Protein AF-A0A7C4FCI3-F1 (afdb_monomer)

Sequence (209 aa):
MSLNHQFRIDLNKLLKKILPPTTRVLTQKEEFLLAVVLTETLKVKVSACLEGQRLNHQWGTIGLEQYLPRYPGDTVYDREFPRAGITPKPGAWGYFVSSASHLTEDIISKEKYYVAVQTLYLPDWINRARYLKNWYKYRKMIVINPETGRAVVAVVADAGPAKWTGKQFGGSPQVMFDLGFYPKHTKGKVLVLFIDDPDDKIPLGPIQP

Secondary structure (DSSP, 8-state):
----------HHHHHHHHS-SS--PPPHHHHHHHHHHHHHHHSS-EESEETTEE-S-SEEEEEEPPBPPSSTT--STTSS-GGG-B-SS--TT--SSSSGGG--HHHHHHHHTEEEE-GGGSTTHHHHHHHHHHHHTT-EEEEE-TTT--EEEEEEEEE---GGGS-SEEE-HHHHHHTT-TTT-SEEEEEEEEE--TT--SPSEEE--

Nearest PDB structures (foldseek):
  8kea-assembly1_C  TM=4.500E-01  e=5.802E-03  unclassified Caudoviricetes
  1bw4-assembly1_A  TM=5.112E-01  e=5.361E-02  Hordeum vulgare
  7esj-assembly1_B-2  TM=3.981E-01  e=2.169E-01  Acinetobacter baumannii
  3czb-assembly2_A  TM=5.139E-01  e=1.656E+00  Caulobacter vibrioides CB15
  6p3s-assembly8_X  TM=2.242E-01  e=8.235E-01  Influenza A virus (A/chicken/Vietnam/32/2004(H5N1))

Foldseek 3Di:
DDPPCPPFDQQLVVCVVLDDPDFDADDPVSQVSCQVVCCVFQVFRWGQADPNDHAPGQKWKEFEAAQFAQEPPRFLPPPPCSVSGYDPFGAPVGHVDHDPVPDDPVSVLQRLFEKAAALVPDPCCVPQVVVSSVVQFFFWKWKAQSNRRKIWTHGYGHYDDDVVVRGRMYTYQQNCVSNPAPPVHRMGIIGMTTTPDPPPPDGTTITGD

Radius of gyration: 17.05 Å; Cα contacts (8 Å, |Δi|>4): 405; chains: 1; bounding box: 56×36×43 Å

Mean predicted aligned error: 4.07 Å

pLDDT: mean 93.91, std 10.9, range [35.03, 98.88]

Structure (mmCIF, N/CA/C/O backbone):
data_AF-A0A7C4FCI3-F1
#
_entry.id   AF-A0A7C4FCI3-F1
#
loop_
_atom_site.group_PDB
_atom_site.id
_atom_site.type_symbol
_atom_site.label_atom_id
_atom_site.label_alt_id
_atom_site.label_comp_id
_atom_site.label_asym_id
_atom_site.label_entity_id
_atom_site.label_seq_id
_atom_site.pdbx_PDB_ins_code
_atom_site.Cartn_x
_atom_site.Cartn_y
_atom_site.Cartn_z
_atom_site.occupancy
_atom_site.B_iso_or_equiv
_atom_site.auth_seq_id
_atom_site.auth_comp_id
_atom_site.auth_asym_id
_atom_site.auth_atom_id
_atom_site.pdbx_PDB_model_num
ATOM 1 N N . MET A 1 1 ? -38.609 17.302 -8.661 1.00 40.84 1 MET A N 1
ATOM 2 C CA . MET A 1 1 ? -38.161 16.859 -7.324 1.00 40.84 1 MET A CA 1
ATOM 3 C C . MET A 1 1 ? -37.939 15.357 -7.382 1.00 40.84 1 MET A C 1
ATOM 5 O O . MET A 1 1 ? -38.910 14.633 -7.519 1.00 40.84 1 MET A O 1
ATOM 9 N N . SER A 1 2 ? -36.687 14.900 -7.354 1.00 35.03 2 SER A N 1
ATOM 10 C CA . SER A 1 2 ? -36.356 13.477 -7.211 1.00 35.03 2 SER A CA 1
ATOM 11 C C . SER A 1 2 ? -35.397 13.346 -6.034 1.00 35.03 2 SER A C 1
ATOM 13 O O . SER A 1 2 ? -34.211 13.654 -6.142 1.00 35.03 2 SER A O 1
ATOM 15 N N . LEU A 1 3 ? -35.955 12.979 -4.882 1.00 42.47 3 LEU A N 1
ATOM 16 C CA . LEU A 1 3 ? -35.237 12.662 -3.653 1.00 42.47 3 LEU A CA 1
ATOM 17 C C . LEU A 1 3 ? -34.623 11.263 -3.787 1.00 42.47 3 LEU A C 1
ATOM 19 O O . LEU A 1 3 ? -35.171 10.296 -3.281 1.00 42.47 3 LEU A O 1
ATOM 23 N N . ASN A 1 4 ? -33.465 11.165 -4.439 1.00 37.97 4 ASN A N 1
ATOM 24 C CA . ASN A 1 4 ? -32.544 10.046 -4.228 1.00 37.97 4 ASN A CA 1
ATOM 25 C C . ASN A 1 4 ? -31.396 10.531 -3.340 1.00 37.97 4 ASN A C 1
ATOM 27 O O . ASN A 1 4 ? -30.260 10.696 -3.776 1.00 37.97 4 ASN A O 1
ATOM 31 N N . HIS A 1 5 ? -31.707 10.808 -2.073 1.00 39.41 5 HIS A N 1
ATOM 32 C CA . HIS A 1 5 ? -30.688 10.868 -1.027 1.00 39.41 5 HIS A CA 1
ATOM 33 C C . HIS A 1 5 ? -30.369 9.428 -0.614 1.00 39.41 5 HIS A C 1
ATOM 35 O O . HIS A 1 5 ? -30.816 8.937 0.419 1.00 39.41 5 HIS A O 1
ATOM 41 N N . GLN A 1 6 ? -29.593 8.732 -1.448 1.00 44.84 6 GLN A N 1
ATOM 42 C CA . GLN A 1 6 ? -28.809 7.608 -0.954 1.00 44.84 6 GLN A CA 1
ATOM 43 C C . GLN A 1 6 ? -27.925 8.203 0.150 1.00 44.84 6 GLN A C 1
ATOM 45 O O . GLN A 1 6 ? -27.115 9.088 -0.132 1.00 44.84 6 GLN A O 1
ATOM 50 N N . PHE A 1 7 ? -28.131 7.815 1.409 1.00 47.44 7 PHE A N 1
ATOM 51 C CA . PHE A 1 7 ? -27.270 8.254 2.504 1.00 47.44 7 PHE A CA 1
ATOM 52 C C . PHE A 1 7 ? -25.837 7.823 2.176 1.00 47.44 7 PHE A C 1
ATOM 54 O O . PHE A 1 7 ? -25.476 6.662 2.353 1.00 47.44 7 PHE A O 1
ATOM 61 N N . ARG A 1 8 ? -25.024 8.745 1.651 1.00 54.78 8 ARG A N 1
ATOM 62 C CA . ARG A 1 8 ? -23.594 8.518 1.453 1.00 54.78 8 ARG A CA 1
ATOM 63 C C . ARG A 1 8 ? -22.988 8.328 2.835 1.00 54.78 8 ARG A C 1
ATOM 65 O O . ARG A 1 8 ? -22.922 9.273 3.623 1.00 54.78 8 ARG A O 1
ATOM 72 N N . ILE A 1 9 ? -22.593 7.096 3.136 1.00 68.06 9 ILE A N 1
ATOM 73 C CA . ILE A 1 9 ? -21.824 6.797 4.334 1.00 68.06 9 ILE A CA 1
ATOM 74 C C . ILE A 1 9 ? -20.500 7.543 4.208 1.00 68.06 9 ILE A C 1
ATOM 76 O O . ILE A 1 9 ? -19.698 7.286 3.311 1.00 68.06 9 ILE A O 1
ATOM 80 N N . ASP A 1 10 ? -20.290 8.498 5.105 1.00 86.19 10 ASP A N 1
ATOM 81 C CA . ASP A 1 10 ? -19.065 9.279 5.132 1.00 86.19 10 ASP A CA 1
ATOM 82 C C . ASP A 1 10 ? -17.985 8.471 5.855 1.00 86.19 10 ASP A C 1
ATOM 84 O O . ASP A 1 10 ? -17.889 8.478 7.089 1.00 86.19 10 ASP A O 1
ATOM 88 N N . LEU A 1 11 ? -17.221 7.694 5.081 1.00 91.00 11 LEU A N 1
ATOM 89 C CA . LEU A 1 11 ? -16.245 6.738 5.603 1.00 91.00 11 LEU A CA 1
ATOM 90 C C . LEU A 1 11 ? -15.256 7.404 6.575 1.00 91.00 11 LEU A C 1
ATOM 92 O O . LEU A 1 11 ? -14.934 6.831 7.613 1.00 91.00 11 LEU A O 1
ATOM 96 N N . ASN A 1 12 ? -14.834 8.646 6.318 1.00 92.94 12 ASN A N 1
ATOM 97 C CA . ASN A 1 12 ? -13.932 9.363 7.223 1.00 92.94 12 ASN A CA 1
ATOM 98 C C . ASN A 1 12 ? -14.557 9.608 8.616 1.00 92.94 12 ASN A C 1
ATOM 100 O O . ASN A 1 12 ? -13.870 9.488 9.630 1.00 92.94 12 ASN A O 1
ATOM 104 N N . LYS A 1 13 ? -15.861 9.905 8.700 1.00 92.75 13 LYS A N 1
ATOM 105 C CA . LYS A 1 13 ? -16.577 10.137 9.960 1.00 92.75 13 LYS A CA 1
ATOM 106 C C . LYS A 1 13 ? -16.710 8.844 10.748 1.00 92.75 13 LYS A C 1
ATOM 108 O O . LYS A 1 13 ? -16.589 8.881 11.969 1.00 92.75 13 LYS A O 1
ATOM 113 N N . LEU A 1 14 ? -16.940 7.717 10.071 1.00 92.69 14 LEU A N 1
ATOM 114 C CA . LEU A 1 14 ? -16.948 6.404 10.719 1.00 92.69 14 LEU A CA 1
ATOM 115 C C . LEU A 1 14 ? -15.564 6.054 11.265 1.00 92.69 14 LEU A C 1
ATOM 117 O O . LEU A 1 14 ? -15.437 5.729 12.444 1.00 92.69 14 LEU A O 1
ATOM 121 N N . LEU A 1 15 ? -14.521 6.207 10.448 1.00 95.00 15 LEU A N 1
ATOM 122 C CA . LEU A 1 15 ? -13.150 5.908 10.855 1.00 95.00 15 LEU A CA 1
ATOM 123 C C . LEU A 1 15 ? -12.704 6.764 12.043 1.00 95.00 15 LEU A C 1
ATOM 125 O O . LEU A 1 15 ? -12.128 6.226 12.981 1.00 95.00 15 LEU A O 1
ATOM 129 N N . LYS A 1 16 ? -13.038 8.060 12.074 1.00 93.31 16 LYS A N 1
ATOM 130 C CA . LYS A 1 16 ? -12.722 8.956 13.204 1.00 93.31 16 LYS A CA 1
ATOM 131 C C . LYS A 1 16 ? -13.366 8.547 14.532 1.00 93.31 16 LYS A C 1
ATOM 133 O O . LYS A 1 16 ? -12.850 8.921 15.578 1.00 93.31 16 LYS A O 1
ATOM 138 N N . LYS A 1 17 ? -14.482 7.811 14.510 1.00 94.38 17 LYS A N 1
ATOM 139 C CA . LYS A 1 17 ? -15.131 7.300 15.731 1.00 94.38 17 LYS A CA 1
ATOM 140 C C . LYS A 1 17 ? -14.463 6.037 16.272 1.00 94.38 17 LYS A C 1
ATOM 142 O O . LYS A 1 17 ? -14.596 5.756 17.457 1.00 94.38 17 LYS A O 1
ATOM 147 N N . ILE A 1 18 ? -13.807 5.264 15.405 1.00 95.50 18 ILE A N 1
ATOM 148 C CA . ILE A 1 18 ? -13.227 3.959 15.750 1.00 95.50 18 ILE A CA 1
ATOM 149 C C . ILE A 1 18 ? -11.723 4.078 16.004 1.00 95.50 18 ILE A C 1
ATOM 151 O O . ILE A 1 18 ? -11.197 3.437 16.910 1.00 95.50 18 ILE A O 1
ATOM 155 N N . LEU A 1 19 ? -11.020 4.879 15.199 1.00 96.69 19 LEU A N 1
ATOM 156 C CA . LEU A 1 19 ? -9.575 5.027 15.294 1.00 96.69 19 LEU A CA 1
ATOM 157 C C . LEU A 1 19 ? -9.179 5.828 16.541 1.00 96.69 19 LEU A C 1
ATOM 159 O O . LEU A 1 19 ? -9.799 6.851 16.844 1.00 96.69 19 LEU A O 1
ATOM 163 N N . PRO A 1 20 ? -8.098 5.426 17.231 1.00 95.06 20 PRO A N 1
ATOM 164 C CA . PRO A 1 20 ? -7.539 6.230 18.304 1.00 95.06 20 PRO A CA 1
ATOM 165 C C . PRO A 1 20 ? -6.994 7.565 17.765 1.00 95.06 20 PRO A C 1
ATOM 167 O O . PRO A 1 20 ? -6.528 7.629 16.621 1.00 95.06 20 PRO A O 1
ATOM 170 N N . PRO A 1 21 ? -6.968 8.622 18.600 1.00 89.00 21 PRO A N 1
ATOM 171 C CA . PRO A 1 21 ? -6.534 9.958 18.185 1.00 89.00 21 PRO A CA 1
ATOM 172 C C . PRO A 1 21 ? -5.059 10.011 17.760 1.00 89.00 21 PRO A C 1
ATOM 174 O O . PRO A 1 21 ? -4.660 10.890 17.001 1.00 89.00 21 PRO A O 1
ATOM 177 N N . THR A 1 22 ? -4.240 9.069 18.231 1.00 89.75 22 THR A N 1
ATOM 178 C CA . THR A 1 22 ? -2.825 8.941 17.874 1.00 89.75 22 THR A CA 1
ATOM 179 C C . THR A 1 22 ? -2.542 7.572 17.265 1.00 89.75 22 THR A C 1
ATOM 181 O O . THR A 1 22 ? -3.197 6.575 17.575 1.00 89.75 22 THR A O 1
ATOM 184 N N . THR A 1 23 ? -1.553 7.506 16.368 1.00 90.94 23 THR A N 1
ATOM 185 C CA . THR A 1 23 ? -1.156 6.238 15.745 1.00 90.94 23 THR A CA 1
ATOM 186 C C . THR A 1 23 ? -0.533 5.294 16.762 1.00 90.94 23 THR A C 1
ATOM 188 O O . THR A 1 23 ? 0.507 5.609 17.340 1.00 90.94 23 THR A O 1
ATOM 191 N N . ARG A 1 24 ? -1.144 4.118 16.915 1.00 94.00 24 ARG A N 1
ATOM 192 C CA . ARG A 1 24 ? -0.648 2.973 17.682 1.00 94.00 24 ARG A CA 1
ATOM 193 C C . ARG A 1 24 ? -1.130 1.676 17.038 1.00 94.00 24 ARG A C 1
ATOM 195 O O . ARG A 1 24 ? -2.001 1.694 16.171 1.00 94.00 24 ARG A O 1
ATOM 202 N N . VAL A 1 25 ? -0.586 0.549 17.494 1.00 94.69 25 VAL A N 1
ATOM 203 C CA . VAL A 1 25 ? -1.151 -0.768 17.174 1.00 94.69 25 VAL A CA 1
ATOM 204 C C . VAL A 1 25 ? -2.609 -0.797 17.639 1.00 94.69 25 VAL A C 1
ATOM 206 O O . VAL A 1 25 ? -2.924 -0.354 18.752 1.00 94.69 25 VAL A O 1
ATOM 209 N N . LEU A 1 26 ? -3.499 -1.260 16.765 1.00 96.94 26 LEU A N 1
ATOM 210 C CA . LEU A 1 26 ? -4.916 -1.358 17.083 1.00 96.94 26 LEU A CA 1
ATOM 211 C C . LEU A 1 26 ? -5.170 -2.560 17.992 1.00 96.94 26 LEU A C 1
ATOM 213 O O . LEU A 1 26 ? -4.473 -3.573 17.925 1.00 96.94 26 LEU A O 1
ATOM 217 N N . THR A 1 27 ? -6.162 -2.427 18.864 1.00 96.56 27 THR A N 1
ATOM 218 C CA . THR A 1 27 ? -6.676 -3.540 19.665 1.00 96.56 27 THR A CA 1
ATOM 219 C C . THR A 1 27 ? -7.503 -4.472 18.784 1.00 96.56 27 THR A C 1
ATOM 221 O O . THR A 1 27 ? -8.094 -4.030 17.802 1.00 96.56 27 THR A O 1
ATOM 224 N N . GLN A 1 28 ? -7.637 -5.742 19.171 1.00 95.19 28 GLN A N 1
ATOM 225 C CA . GLN A 1 28 ? -8.462 -6.702 18.422 1.00 95.19 28 GLN A CA 1
ATOM 226 C C . GLN A 1 28 ? -9.918 -6.230 18.261 1.00 95.19 28 GLN A C 1
ATOM 228 O O . GLN A 1 28 ? -10.537 -6.471 17.230 1.00 95.19 28 GLN A O 1
ATOM 233 N N . LYS A 1 29 ? -10.462 -5.509 19.254 1.00 96.44 29 LYS A N 1
ATOM 234 C CA . LYS A 1 29 ? -11.807 -4.923 19.174 1.00 96.44 29 LYS A CA 1
ATOM 235 C C . LYS A 1 29 ? -11.896 -3.841 18.095 1.00 96.44 29 LYS A C 1
ATOM 237 O O . LYS A 1 29 ? -12.844 -3.843 17.320 1.00 96.44 29 LYS A O 1
ATOM 242 N N . GLU A 1 30 ? -10.929 -2.924 18.041 1.00 97.38 30 GLU A N 1
ATOM 243 C CA . GLU A 1 30 ? -10.875 -1.887 16.998 1.00 97.38 30 GLU A CA 1
ATOM 244 C C . GLU A 1 30 ? -10.697 -2.510 15.613 1.00 97.38 30 GLU A C 1
ATOM 246 O O . GLU A 1 30 ? -11.376 -2.117 14.672 1.00 97.38 30 GLU A O 1
ATOM 251 N N . GLU A 1 31 ? -9.831 -3.515 15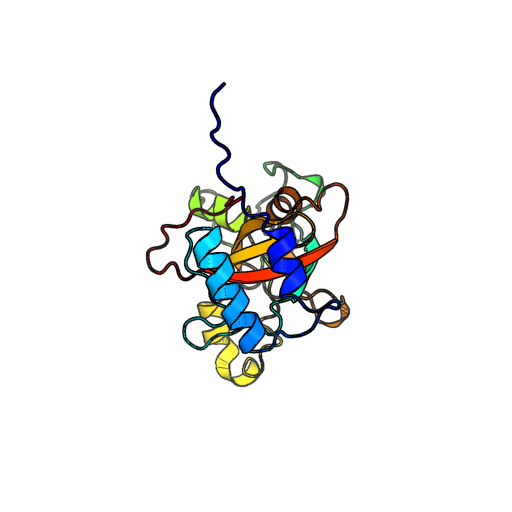.498 1.00 97.38 31 GLU A N 1
ATOM 252 C CA . GLU A 1 31 ? -9.612 -4.258 14.257 1.00 97.38 31 GLU A CA 1
ATOM 253 C C . GLU A 1 31 ? -10.871 -4.952 13.757 1.00 97.38 31 GLU A C 1
ATOM 255 O O . GLU A 1 31 ? -11.207 -4.831 12.581 1.00 97.38 31 GLU A O 1
ATOM 260 N N . PHE A 1 32 ? -11.578 -5.644 14.649 1.00 96.81 32 PHE A N 1
ATOM 261 C CA . PHE A 1 32 ? -12.833 -6.308 14.325 1.00 96.81 32 PHE A CA 1
ATOM 262 C C . PHE A 1 32 ? -13.886 -5.303 13.847 1.00 96.81 32 PHE A C 1
ATOM 264 O O . PHE A 1 32 ? -14.490 -5.496 12.794 1.00 96.81 32 PHE A O 1
ATOM 271 N N . LEU A 1 33 ? -14.064 -4.196 14.575 1.00 97.12 33 LEU A N 1
ATOM 272 C CA . LEU A 1 33 ? -15.016 -3.150 14.197 1.00 97.12 33 LEU A CA 1
ATOM 273 C C . LEU A 1 33 ? -14.671 -2.523 12.841 1.00 97.12 33 LEU A C 1
ATOM 275 O O . LEU A 1 33 ? -15.562 -2.328 12.017 1.00 97.12 33 LEU A O 1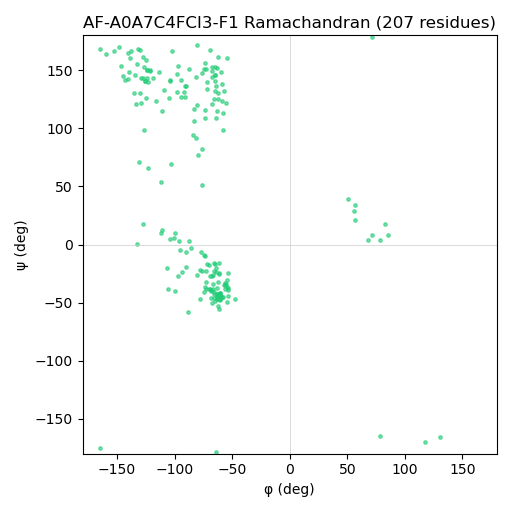
ATOM 279 N N . LEU A 1 34 ? -13.391 -2.239 12.584 1.00 97.62 34 LEU A N 1
ATOM 280 C CA . LEU A 1 34 ? -12.942 -1.719 11.292 1.00 97.62 34 LEU A CA 1
ATOM 281 C C . LEU A 1 34 ? -13.183 -2.723 10.166 1.00 97.62 34 LEU A C 1
ATOM 283 O O . LEU A 1 34 ? -13.684 -2.330 9.120 1.00 97.62 34 LEU A O 1
ATOM 287 N N . ALA A 1 35 ? -12.866 -4.001 10.371 1.00 97.69 35 ALA A N 1
ATOM 288 C CA . ALA A 1 35 ? -13.078 -5.042 9.370 1.00 97.69 35 ALA A CA 1
ATOM 289 C C . ALA A 1 35 ? -14.559 -5.157 8.971 1.00 97.69 35 ALA A C 1
ATOM 291 O O . ALA A 1 35 ? -14.865 -5.172 7.778 1.00 97.69 35 ALA A O 1
ATOM 292 N N . VAL A 1 36 ? -15.474 -5.157 9.949 1.00 96.88 36 VAL A N 1
ATOM 293 C CA . VAL A 1 36 ? -16.927 -5.181 9.705 1.00 96.88 36 VAL A CA 1
ATOM 294 C C . VAL A 1 36 ? -17.365 -3.942 8.927 1.00 96.88 36 VAL A C 1
ATOM 296 O O . VAL A 1 36 ? -17.902 -4.063 7.827 1.00 96.88 36 VAL A O 1
ATOM 299 N N . VAL A 1 37 ? -17.063 -2.747 9.446 1.00 95.81 37 VAL A N 1
ATOM 300 C CA . VAL A 1 37 ? -17.500 -1.479 8.842 1.00 95.81 37 VAL A CA 1
ATOM 301 C C . VAL A 1 37 ? -16.963 -1.314 7.423 1.00 95.81 37 VAL A C 1
ATOM 303 O O . VAL A 1 37 ? -17.697 -0.901 6.526 1.00 95.81 37 VAL A O 1
ATOM 306 N N . LEU A 1 38 ? -15.691 -1.640 7.193 1.00 96.81 38 LEU A N 1
ATOM 307 C CA . LEU A 1 38 ? -15.076 -1.522 5.875 1.00 96.81 38 LEU A CA 1
ATOM 308 C C . LEU A 1 38 ? -15.625 -2.548 4.894 1.00 96.81 38 LEU A C 1
ATOM 310 O O . LEU A 1 38 ? -15.851 -2.196 3.740 1.00 96.81 38 LEU A O 1
ATOM 314 N N . THR A 1 39 ? -15.894 -3.772 5.349 1.00 97.25 39 THR A N 1
ATOM 315 C CA . THR A 1 39 ? -16.506 -4.798 4.499 1.00 97.25 39 THR A CA 1
ATOM 316 C C . THR A 1 39 ? -17.899 -4.381 4.045 1.00 97.25 39 THR A C 1
ATOM 318 O O . THR A 1 39 ? -18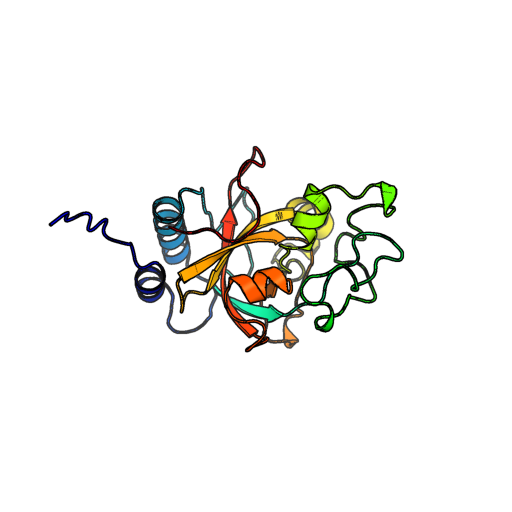.227 -4.458 2.861 1.00 97.25 39 THR A O 1
ATOM 321 N N . GLU A 1 40 ? -18.708 -3.865 4.968 1.00 94.56 40 GLU A N 1
ATOM 322 C CA . GLU A 1 40 ? -20.054 -3.386 4.660 1.00 94.56 40 GLU A CA 1
ATOM 323 C C . GLU A 1 40 ? -20.045 -2.155 3.753 1.00 94.56 40 GLU A C 1
ATOM 325 O O . GLU A 1 40 ? -20.893 -2.049 2.863 1.00 94.56 40 GLU A O 1
ATOM 330 N N . THR A 1 41 ? -19.093 -1.243 3.966 1.00 93.88 41 THR A N 1
ATOM 331 C CA . THR A 1 41 ? -19.012 0.031 3.242 1.00 93.88 41 THR A CA 1
ATOM 332 C C . THR A 1 41 ? -18.432 -0.145 1.842 1.00 93.88 41 THR A C 1
ATOM 334 O O . THR A 1 41 ? -18.995 0.375 0.893 1.00 93.88 41 THR A O 1
ATOM 337 N N . LEU A 1 42 ? -17.329 -0.884 1.696 1.00 94.62 42 LEU A N 1
ATOM 338 C CA . LEU A 1 42 ? -16.584 -0.999 0.434 1.00 94.62 42 LEU A CA 1
ATOM 339 C C . LEU A 1 42 ? -16.966 -2.233 -0.394 1.00 94.62 42 LEU A C 1
ATOM 341 O O . LEU A 1 42 ? -16.445 -2.415 -1.489 1.00 94.62 42 LEU A O 1
ATOM 345 N N . LYS A 1 43 ? -17.837 -3.104 0.135 1.00 95.25 43 LYS A N 1
ATOM 346 C CA . LYS A 1 43 ? -18.273 -4.357 -0.511 1.00 95.25 43 LYS A CA 1
ATOM 347 C C . LYS A 1 43 ? -17.118 -5.298 -0.886 1.00 95.25 43 LYS A C 1
ATOM 349 O O . LYS A 1 43 ? -17.242 -6.104 -1.802 1.00 95.25 43 LYS A O 1
ATOM 354 N N . VAL A 1 44 ? -16.018 -5.231 -0.137 1.00 96.12 44 VAL A N 1
ATOM 355 C CA . VAL A 1 44 ? -14.855 -6.126 -0.242 1.00 96.12 44 VAL A CA 1
ATOM 356 C C . VAL A 1 44 ? -14.569 -6.738 1.119 1.00 96.12 44 VAL A C 1
ATOM 358 O O . VAL A 1 44 ? -14.688 -6.056 2.130 1.00 96.12 44 VAL A O 1
ATOM 361 N N . LYS A 1 45 ? -14.197 -8.016 1.186 1.00 98.00 45 LYS A N 1
ATOM 362 C CA . LYS A 1 45 ? -13.945 -8.682 2.470 1.00 98.00 45 LYS A CA 1
ATOM 363 C C . LYS A 1 45 ? -12.624 -8.187 3.063 1.00 98.00 45 LYS A C 1
ATOM 365 O O . LYS A 1 45 ? -11.557 -8.509 2.550 1.00 98.00 45 LYS A O 1
ATOM 370 N N . VAL A 1 46 ? -12.690 -7.395 4.132 1.00 98.06 46 VAL A N 1
ATOM 371 C CA . VAL A 1 46 ? -11.519 -6.800 4.798 1.00 98.06 46 VAL A CA 1
ATOM 372 C C . VAL A 1 46 ? -11.205 -7.545 6.091 1.00 98.06 46 VAL A C 1
ATOM 374 O O . VAL A 1 46 ? -12.111 -7.891 6.846 1.00 98.06 46 VAL A O 1
ATOM 377 N N . SER A 1 47 ? -9.919 -7.751 6.390 1.00 98.00 47 SER A N 1
ATOM 378 C CA . SER A 1 47 ? -9.482 -8.326 7.666 1.00 98.00 47 SER A CA 1
ATOM 379 C C . SER A 1 47 ? -8.165 -7.736 8.174 1.00 98.00 47 SER A C 1
ATOM 381 O O . SER A 1 47 ? -7.243 -7.461 7.411 1.00 98.00 47 SER A O 1
ATOM 383 N N . ALA A 1 48 ? -8.034 -7.592 9.495 1.00 97.44 48 ALA A N 1
ATOM 384 C CA . ALA A 1 48 ? -6.752 -7.279 10.134 1.00 97.44 48 ALA A CA 1
ATOM 385 C C . ALA A 1 48 ? -5.824 -8.501 10.254 1.00 97.44 48 ALA A C 1
ATOM 387 O O . ALA A 1 48 ? -4.609 -8.340 10.378 1.00 97.44 48 ALA A O 1
ATOM 388 N N . CYS A 1 49 ? -6.394 -9.709 10.214 1.00 97.25 49 CYS A N 1
ATOM 389 C CA . CYS A 1 49 ? -5.679 -10.977 10.296 1.00 97.25 49 CYS A CA 1
ATOM 390 C C . CYS A 1 49 ? -6.183 -11.927 9.206 1.00 97.25 49 CYS A C 1
ATOM 392 O O . CYS A 1 49 ? -7.369 -12.257 9.167 1.00 97.25 49 CYS A O 1
ATOM 394 N N . LEU A 1 50 ? -5.296 -12.369 8.323 1.00 97.81 50 LEU A N 1
ATOM 395 C CA . LEU A 1 50 ? -5.623 -13.271 7.221 1.00 97.81 50 LEU A CA 1
ATOM 396 C C . LEU A 1 50 ? -4.708 -14.491 7.308 1.00 97.81 50 LEU A C 1
ATOM 398 O O . LEU A 1 50 ? -3.496 -14.334 7.414 1.00 97.81 50 LEU A O 1
ATOM 402 N N . GLU A 1 51 ? -5.281 -15.699 7.325 1.00 96.25 51 GLU A N 1
ATOM 403 C CA . GLU A 1 51 ? -4.523 -16.966 7.399 1.00 96.25 51 GLU A CA 1
ATOM 404 C C . GLU A 1 51 ? -3.488 -16.988 8.549 1.00 96.25 51 GLU A C 1
ATOM 406 O O . GLU A 1 51 ? -2.341 -17.430 8.416 1.00 96.25 51 GLU A O 1
ATOM 411 N N . GLY A 1 52 ? -3.879 -16.428 9.698 1.00 94.94 52 GLY A N 1
ATOM 412 C CA . GLY A 1 52 ? -3.030 -16.323 10.885 1.00 94.94 52 GLY A CA 1
ATOM 413 C C . GLY A 1 52 ? -1.885 -15.310 10.776 1.00 94.94 52 GLY A C 1
ATOM 414 O O . GLY A 1 52 ? -1.031 -15.287 11.660 1.00 94.94 52 GLY A O 1
ATOM 415 N N . GLN A 1 53 ? -1.828 -14.492 9.719 1.00 96.44 53 GLN A N 1
ATOM 416 C CA . GLN A 1 53 ? -0.852 -13.411 9.576 1.00 96.44 53 GLN A CA 1
ATOM 417 C C . GLN A 1 53 ? -1.492 -12.051 9.844 1.00 96.44 53 GLN A C 1
ATOM 419 O O . GLN A 1 53 ? -2.625 -11.778 9.451 1.00 96.44 53 GLN A O 1
ATOM 424 N N . ARG A 1 54 ? -0.731 -11.177 10.503 1.00 95.69 54 ARG A N 1
ATOM 425 C CA . ARG A 1 54 ? -1.150 -9.835 10.912 1.00 95.69 54 ARG A CA 1
ATOM 426 C C . ARG A 1 54 ? 0.020 -8.865 10.768 1.00 95.69 54 ARG A C 1
ATOM 428 O O . ARG A 1 54 ? 1.152 -9.221 11.091 1.00 95.69 54 ARG A O 1
ATOM 435 N N . LEU A 1 55 ? -0.253 -7.636 10.331 1.00 95.88 55 LEU A N 1
ATOM 436 C CA . LEU A 1 55 ? 0.754 -6.572 10.299 1.00 95.88 55 LEU A CA 1
ATOM 437 C C . LEU A 1 55 ? 1.171 -6.139 11.715 1.00 95.88 55 LEU A C 1
ATOM 439 O O . LEU A 1 55 ? 0.387 -6.187 12.666 1.00 95.88 55 LEU A O 1
ATOM 443 N N . ASN A 1 56 ? 2.397 -5.634 11.848 1.00 94.44 56 ASN A N 1
ATOM 444 C CA . ASN A 1 56 ? 2.881 -5.011 13.082 1.00 94.44 56 ASN A CA 1
ATOM 445 C C . ASN A 1 56 ? 2.144 -3.694 13.403 1.00 94.44 56 ASN A C 1
ATOM 447 O O . ASN A 1 56 ? 2.016 -3.343 14.573 1.00 94.44 56 ASN A O 1
ATOM 451 N N . HIS A 1 57 ? 1.620 -3.004 12.384 1.00 95.56 57 HIS A N 1
ATOM 452 C CA . HIS A 1 57 ? 0.734 -1.846 12.514 1.00 95.56 57 HIS A CA 1
ATOM 453 C C . HIS A 1 57 ? -0.378 -1.898 11.461 1.00 95.56 57 HIS A C 1
ATOM 455 O O . HIS A 1 57 ? -0.128 -2.264 10.319 1.00 95.56 57 HIS A O 1
ATOM 461 N N . GLN A 1 58 ? -1.583 -1.480 11.841 1.00 97.44 58 GLN A N 1
ATOM 462 C CA . GLN A 1 58 ? -2.735 -1.280 10.954 1.00 97.44 58 GLN A CA 1
ATOM 463 C C . GLN A 1 58 ? -2.961 0.218 10.737 1.00 97.44 58 GLN A C 1
ATOM 465 O O . GLN A 1 58 ? -3.261 0.658 9.638 1.00 97.44 58 GLN A O 1
ATOM 470 N N . TRP A 1 59 ? -2.767 1.018 11.789 1.00 97.44 59 TRP A N 1
ATOM 471 C CA . TRP A 1 59 ? -2.917 2.470 11.791 1.00 97.44 59 TRP A CA 1
ATOM 472 C C . TRP A 1 59 ? -1.546 3.135 11.947 1.00 97.44 59 TRP A C 1
ATOM 474 O O . TRP A 1 59 ? -0.880 2.966 12.973 1.00 97.44 59 TRP A O 1
ATOM 484 N N . GLY A 1 60 ? -1.093 3.868 10.928 1.00 97.19 60 GLY A N 1
ATOM 485 C CA . GLY A 1 60 ? 0.291 4.344 10.879 1.00 97.19 60 GLY A CA 1
ATOM 486 C C . GLY A 1 60 ? 0.557 5.443 9.858 1.00 97.19 60 GLY A C 1
ATOM 487 O O . GLY A 1 60 ? -0.350 5.980 9.228 1.00 97.19 60 GLY A O 1
ATOM 488 N N . THR A 1 61 ? 1.830 5.809 9.727 1.00 98.12 61 THR A N 1
ATOM 489 C CA . THR A 1 61 ? 2.291 6.797 8.745 1.00 98.12 61 THR A CA 1
ATOM 490 C C . THR A 1 61 ? 2.752 6.090 7.474 1.00 98.12 61 THR A C 1
ATOM 492 O O . THR A 1 61 ? 3.632 5.226 7.544 1.00 98.12 61 THR A O 1
ATOM 495 N N . ILE A 1 62 ? 2.210 6.498 6.327 1.00 98.69 62 ILE A N 1
ATOM 496 C CA . ILE A 1 62 ? 2.713 6.146 4.997 1.00 98.69 62 ILE A CA 1
ATOM 497 C C . ILE A 1 62 ? 3.592 7.269 4.455 1.00 98.69 62 ILE A C 1
ATOM 499 O O . ILE A 1 62 ? 3.352 8.447 4.736 1.00 98.69 62 ILE A O 1
ATOM 503 N N . GLY A 1 63 ? 4.618 6.916 3.689 1.00 98.56 63 GLY A N 1
ATOM 504 C CA . GLY A 1 63 ? 5.388 7.871 2.899 1.00 98.56 63 GLY A CA 1
ATOM 505 C C . GLY A 1 63 ? 5.429 7.496 1.427 1.00 98.56 63 GLY A C 1
ATOM 506 O O . GLY A 1 63 ? 5.246 6.334 1.080 1.00 98.56 63 GLY A O 1
ATOM 507 N N . LEU A 1 64 ? 5.702 8.494 0.592 1.00 98.44 64 LEU A N 1
ATOM 508 C CA . LEU A 1 64 ? 5.982 8.317 -0.823 1.00 98.44 64 LEU A CA 1
ATOM 509 C C . LEU A 1 64 ? 7.239 7.470 -0.993 1.00 98.44 64 LEU A C 1
ATOM 511 O O . LEU A 1 64 ? 8.295 7.808 -0.452 1.00 98.44 64 LEU A O 1
ATOM 515 N N . GLU A 1 65 ? 7.092 6.393 -1.749 1.00 98.06 65 GLU A N 1
ATOM 516 C CA . GLU A 1 65 ? 8.188 5.594 -2.273 1.00 98.06 65 GLU A CA 1
ATOM 517 C C . GLU A 1 65 ? 8.412 5.927 -3.757 1.00 98.06 65 GLU A C 1
ATOM 519 O O . GLU A 1 65 ? 7.594 6.586 -4.407 1.00 98.06 65 GLU A O 1
ATOM 524 N N . GLN A 1 66 ? 9.548 5.489 -4.290 1.00 98.12 66 GLN A N 1
ATOM 525 C CA . GLN A 1 66 ? 9.853 5.583 -5.720 1.00 98.12 66 GLN A CA 1
ATOM 526 C C . GLN A 1 66 ? 9.159 4.443 -6.485 1.00 98.12 66 GLN A C 1
ATOM 528 O O . GLN A 1 66 ? 8.621 3.523 -5.872 1.00 98.12 66 GLN A O 1
ATOM 533 N N . TYR A 1 67 ? 9.179 4.453 -7.816 1.00 98.50 67 TYR A N 1
ATOM 534 C CA . TYR A 1 67 ? 8.779 3.263 -8.576 1.00 98.50 67 TYR A CA 1
ATOM 535 C C . TYR A 1 67 ? 9.758 2.113 -8.327 1.00 98.50 67 TYR A C 1
ATOM 537 O O . TYR A 1 67 ? 10.963 2.338 -8.172 1.00 98.50 67 TYR A O 1
ATOM 545 N N . LEU A 1 68 ? 9.246 0.885 -8.317 1.00 98.31 68 LEU A N 1
ATOM 546 C CA . LEU A 1 68 ? 10.082 -0.310 -8.285 1.00 98.31 68 LEU A CA 1
ATOM 547 C C . LEU A 1 68 ? 10.391 -0.729 -9.726 1.00 98.31 68 LEU A C 1
ATOM 549 O O . LEU A 1 68 ? 9.486 -0.753 -10.563 1.00 98.31 68 LEU A O 1
ATOM 553 N N . PRO A 1 69 ? 11.637 -1.107 -10.051 1.00 98.12 69 PRO A N 1
ATOM 554 C CA . PRO A 1 69 ? 11.937 -1.598 -11.382 1.00 98.12 69 PRO A CA 1
ATOM 555 C C . PRO A 1 69 ? 11.218 -2.927 -11.622 1.00 98.12 69 PRO A C 1
ATOM 557 O O . PRO A 1 69 ? 11.374 -3.892 -10.867 1.00 98.12 69 PRO A O 1
ATOM 560 N N . ARG A 1 70 ? 10.432 -2.982 -12.700 1.00 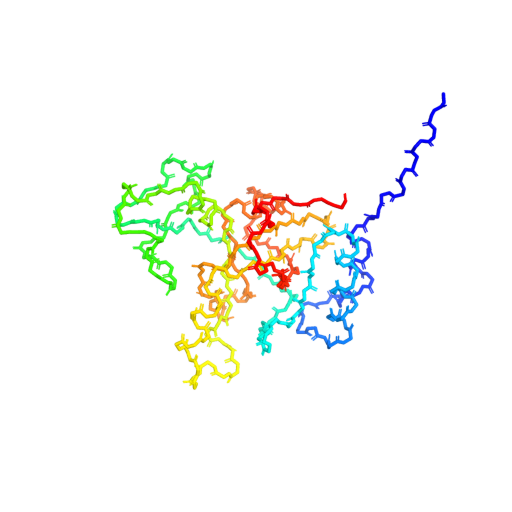98.12 70 ARG A N 1
ATOM 561 C CA . ARG A 1 70 ? 9.643 -4.161 -13.078 1.00 98.12 70 ARG A CA 1
ATOM 562 C C . ARG A 1 70 ? 10.528 -5.287 -13.615 1.00 98.12 70 ARG A C 1
ATOM 564 O O . ARG A 1 70 ? 10.220 -6.453 -13.394 1.00 98.12 70 ARG A O 1
ATOM 571 N N . TYR A 1 71 ? 11.630 -4.942 -14.277 1.00 98.00 71 TYR A N 1
ATOM 572 C CA . TYR A 1 71 ? 12.603 -5.850 -14.895 1.00 98.00 71 TYR A CA 1
ATOM 573 C C . TYR A 1 71 ? 14.001 -5.192 -14.948 1.00 98.00 71 TYR A C 1
ATOM 575 O O . TYR A 1 71 ? 14.113 -3.979 -14.728 1.00 98.00 71 TYR A O 1
ATOM 583 N N . PRO A 1 72 ? 15.085 -5.945 -15.222 1.00 98.06 72 PRO A N 1
ATOM 584 C CA . PRO A 1 72 ? 16.419 -5.368 -15.397 1.00 98.06 72 PRO A CA 1
ATOM 585 C C . PRO A 1 72 ? 16.457 -4.332 -16.530 1.00 98.06 72 PRO A C 1
ATOM 587 O O . PRO A 1 72 ? 16.123 -4.645 -17.670 1.00 98.06 72 PRO A O 1
ATOM 590 N N . GLY A 1 73 ? 16.888 -3.106 -16.227 1.00 96.44 73 GLY A N 1
ATOM 591 C CA . GLY A 1 73 ? 16.926 -2.003 -17.197 1.00 96.44 73 GLY A CA 1
ATOM 592 C C . GLY A 1 73 ? 15.614 -1.222 -17.343 1.00 96.44 73 GLY A C 1
ATOM 593 O O . GLY A 1 73 ? 15.522 -0.380 -18.232 1.00 96.44 73 GLY A O 1
ATOM 594 N N . ASP A 1 74 ? 14.610 -1.475 -16.495 1.00 97.62 74 ASP A N 1
ATOM 595 C CA . ASP A 1 74 ? 13.398 -0.649 -16.439 1.00 97.62 74 ASP A CA 1
ATOM 596 C C . ASP A 1 74 ? 13.734 0.815 -16.097 1.00 97.62 74 ASP A C 1
ATOM 598 O O . ASP A 1 74 ? 14.692 1.107 -15.376 1.00 97.62 74 ASP A O 1
ATOM 602 N N . THR A 1 75 ? 12.932 1.740 -16.619 1.00 96.56 75 THR A N 1
ATOM 603 C CA . THR A 1 75 ? 13.125 3.187 -16.450 1.00 96.56 75 THR A CA 1
ATOM 604 C C . THR A 1 75 ? 11.829 3.842 -15.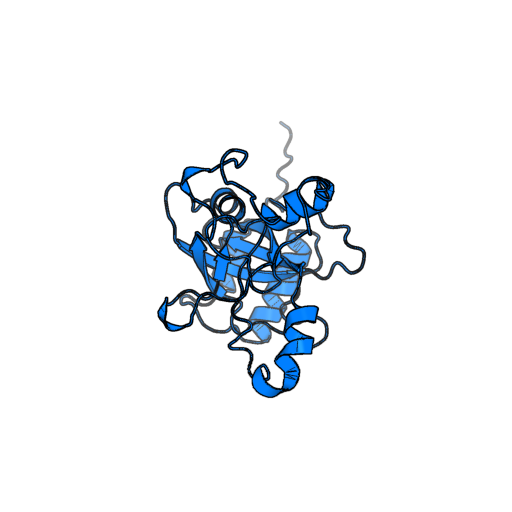994 1.00 96.56 75 THR A C 1
ATOM 606 O O . THR A 1 75 ? 10.771 3.226 -16.017 1.00 96.56 75 THR A O 1
ATOM 609 N N . VAL A 1 76 ? 11.906 5.098 -15.556 1.00 96.56 76 VAL A N 1
ATOM 610 C CA . VAL A 1 76 ? 10.751 5.828 -15.014 1.00 96.56 76 VAL A CA 1
ATOM 611 C C . VAL A 1 76 ? 9.963 6.615 -16.075 1.00 96.56 76 VAL A C 1
ATOM 613 O O . VAL A 1 76 ? 8.946 7.224 -15.760 1.00 96.56 76 VAL A O 1
ATOM 616 N N . TYR A 1 77 ? 10.447 6.674 -17.319 1.00 93.75 77 TYR A N 1
ATOM 617 C CA . TYR A 1 77 ? 9.973 7.644 -18.315 1.00 93.75 77 TYR A CA 1
ATOM 618 C C . TYR A 1 77 ? 8.532 7.417 -18.784 1.00 93.75 77 TYR A C 1
ATOM 620 O O . TYR A 1 77 ? 7.864 8.374 -19.163 1.00 93.75 77 TYR A O 1
ATOM 628 N N . ASP A 1 78 ? 8.052 6.178 -18.736 1.00 91.50 78 ASP A N 1
ATOM 629 C CA . ASP A 1 78 ? 6.682 5.778 -19.080 1.00 91.50 78 ASP A CA 1
ATOM 630 C C . ASP A 1 78 ? 5.710 5.875 -17.887 1.00 91.50 78 ASP A C 1
ATOM 632 O O . ASP A 1 78 ? 4.544 5.499 -18.006 1.00 91.50 78 ASP A O 1
ATOM 636 N N . ARG A 1 79 ? 6.167 6.351 -16.720 1.00 94.69 79 ARG A N 1
ATOM 637 C CA . ARG A 1 79 ? 5.336 6.459 -15.518 1.00 94.69 79 ARG A CA 1
ATOM 638 C C . ARG A 1 79 ? 4.576 7.781 -15.467 1.00 94.69 79 ARG A C 1
ATOM 640 O O . ARG A 1 79 ? 5.067 8.812 -15.908 1.00 94.69 79 ARG A O 1
ATOM 647 N N . GLU A 1 80 ? 3.409 7.766 -14.825 1.00 95.56 80 GLU A N 1
ATOM 648 C CA . GLU A 1 80 ? 2.529 8.938 -14.662 1.00 95.56 80 GLU A CA 1
ATOM 649 C C . GLU A 1 80 ? 3.194 10.072 -13.856 1.00 95.56 80 GLU A C 1
ATOM 651 O O . GLU A 1 80 ? 2.996 11.256 -14.128 1.00 95.56 80 GLU A O 1
ATOM 656 N N . PHE A 1 81 ? 4.058 9.711 -12.901 1.00 97.06 81 PHE A N 1
ATOM 657 C CA . PHE A 1 81 ? 4.781 10.656 -12.041 1.00 97.06 81 PHE A CA 1
ATOM 658 C C . PHE A 1 81 ? 6.302 10.472 -12.125 1.00 97.06 81 PHE A C 1
ATOM 660 O O . PHE A 1 81 ? 6.922 10.115 -11.122 1.00 97.06 81 PHE A O 1
ATOM 667 N N . PRO A 1 82 ? 6.954 10.739 -13.270 1.00 96.31 82 PRO A N 1
ATOM 668 C CA . PRO A 1 82 ? 8.357 10.370 -13.484 1.00 96.31 82 PRO A CA 1
ATOM 669 C C . PRO A 1 82 ? 9.317 11.040 -12.487 1.00 96.31 82 PRO A C 1
ATOM 671 O O . PRO A 1 82 ? 10.363 10.494 -12.145 1.00 96.31 82 PRO A O 1
ATOM 674 N N . ARG A 1 83 ? 8.926 12.198 -11.934 1.00 96.00 83 ARG A N 1
ATOM 675 C CA . ARG A 1 83 ? 9.672 12.922 -10.889 1.00 96.00 83 ARG A CA 1
ATOM 676 C C . ARG A 1 83 ? 9.776 12.178 -9.554 1.00 96.00 83 ARG A C 1
ATOM 678 O O . ARG A 1 83 ? 10.623 12.545 -8.748 1.00 96.00 83 ARG A O 1
ATOM 685 N N . ALA A 1 84 ? 8.947 11.162 -9.306 1.00 97.00 84 ALA A N 1
ATOM 686 C CA . ALA A 1 84 ? 9.097 10.300 -8.133 1.00 97.00 84 ALA A CA 1
ATOM 687 C C . ALA A 1 84 ? 10.341 9.391 -8.230 1.00 97.00 84 ALA A C 1
ATOM 689 O O . ALA A 1 84 ? 10.829 8.899 -7.214 1.00 97.00 84 ALA A O 1
ATOM 690 N N . GLY A 1 85 ? 10.895 9.217 -9.436 1.00 97.94 85 GLY A N 1
ATOM 691 C CA . GLY A 1 85 ? 12.085 8.411 -9.685 1.00 97.94 85 GLY A CA 1
ATOM 692 C C . GLY A 1 85 ? 11.839 6.908 -9.556 1.00 97.94 85 GLY A C 1
ATOM 693 O O . GLY A 1 85 ? 10.741 6.460 -9.241 1.00 97.94 85 GLY A O 1
ATOM 694 N N . ILE A 1 86 ? 12.886 6.128 -9.800 1.00 98.00 86 ILE A N 1
ATOM 695 C CA . ILE A 1 86 ? 12.892 4.664 -9.727 1.00 98.00 86 ILE A CA 1
ATOM 696 C C . ILE A 1 86 ? 13.986 4.224 -8.756 1.00 98.00 86 ILE A C 1
ATOM 698 O O . ILE A 1 86 ? 15.041 4.865 -8.681 1.00 98.00 86 ILE A O 1
ATOM 702 N N . THR A 1 87 ? 13.744 3.170 -7.981 1.00 97.50 87 THR A N 1
ATOM 703 C CA . THR A 1 87 ? 14.755 2.666 -7.051 1.00 97.50 87 THR A CA 1
ATOM 704 C C . THR A 1 87 ? 15.952 2.077 -7.815 1.00 97.50 87 THR A C 1
ATOM 706 O O . THR A 1 87 ? 15.780 1.427 -8.848 1.00 97.50 87 THR A O 1
ATOM 709 N N . PRO A 1 88 ? 17.191 2.230 -7.308 1.00 94.81 88 PRO A N 1
ATOM 710 C CA . PRO A 1 88 ? 18.378 1.648 -7.944 1.00 94.81 88 PRO A CA 1
ATOM 711 C C . PRO A 1 88 ? 18.456 0.120 -7.794 1.00 94.81 88 PRO A C 1
ATOM 713 O O . PRO A 1 88 ? 19.232 -0.538 -8.483 1.00 94.81 88 PRO A O 1
ATOM 716 N N . LYS A 1 89 ? 17.687 -0.452 -6.860 1.00 95.00 89 LYS A N 1
ATOM 717 C CA . LYS A 1 89 ? 17.586 -1.892 -6.610 1.00 95.00 89 LYS A CA 1
ATOM 718 C C . LYS A 1 89 ? 16.126 -2.323 -6.710 1.00 95.00 89 LYS A C 1
ATOM 720 O O . LYS A 1 89 ? 15.254 -1.518 -6.377 1.00 95.00 89 LYS A O 1
ATOM 725 N N . PRO A 1 90 ? 15.848 -3.568 -7.123 1.00 95.50 90 PRO A N 1
ATOM 726 C CA . PRO A 1 90 ? 14.496 -4.096 -7.043 1.00 95.50 90 PRO A CA 1
ATOM 727 C C . PRO A 1 90 ? 14.005 -4.159 -5.593 1.00 95.50 90 PRO A C 1
ATOM 729 O O . PRO A 1 90 ? 14.811 -4.163 -4.657 1.00 95.50 90 PRO A O 1
ATOM 732 N N . GLY A 1 91 ? 12.684 -4.245 -5.427 1.00 92.88 91 GLY A N 1
ATOM 733 C CA . GLY A 1 91 ? 12.057 -4.424 -4.119 1.00 92.88 91 GLY A CA 1
ATOM 734 C C . GLY A 1 91 ? 12.426 -5.760 -3.471 1.00 92.88 91 GLY A C 1
ATOM 735 O O . GLY A 1 91 ? 13.153 -6.589 -4.029 1.00 92.88 91 GLY A O 1
ATOM 736 N N . ALA A 1 92 ? 11.877 -6.015 -2.287 1.00 93.44 92 ALA A N 1
ATOM 737 C CA . ALA A 1 92 ? 12.193 -7.175 -1.458 1.00 93.44 92 ALA A CA 1
ATOM 738 C C . ALA A 1 92 ? 12.055 -8.527 -2.179 1.00 93.44 92 ALA A C 1
ATOM 740 O O . ALA A 1 92 ? 12.711 -9.498 -1.792 1.00 93.44 92 ALA A O 1
ATOM 741 N N . TRP A 1 93 ? 11.238 -8.610 -3.231 1.00 94.38 93 TRP A N 1
ATOM 742 C CA . TRP A 1 93 ? 11.012 -9.819 -4.029 1.00 94.38 93 TRP A CA 1
ATOM 743 C C . TRP A 1 93 ? 11.784 -9.891 -5.348 1.00 94.38 93 TRP A C 1
ATOM 745 O O . TRP A 1 93 ? 11.551 -10.820 -6.119 1.00 94.38 93 TRP A O 1
ATOM 755 N N . GLY A 1 94 ? 12.732 -8.983 -5.577 1.00 96.06 94 GLY A N 1
ATOM 756 C CA . GLY A 1 94 ? 13.426 -8.878 -6.854 1.00 96.06 94 GLY A CA 1
ATOM 757 C C . GLY A 1 94 ? 12.573 -8.157 -7.897 1.00 96.06 94 GLY A C 1
ATOM 758 O O . GLY A 1 94 ? 11.614 -7.462 -7.562 1.00 96.06 94 GLY A O 1
ATOM 759 N N . TYR A 1 95 ? 12.964 -8.289 -9.162 1.00 98.00 95 TYR A N 1
ATOM 760 C CA . TYR A 1 95 ? 12.165 -7.789 -10.274 1.00 98.00 95 TYR A CA 1
ATOM 761 C C . TYR A 1 95 ? 10.821 -8.523 -10.345 1.00 98.00 95 TYR A C 1
ATOM 763 O O . TYR A 1 95 ? 10.708 -9.683 -9.940 1.00 98.00 95 TYR A O 1
ATOM 771 N N . PHE A 1 96 ? 9.806 -7.852 -10.879 1.00 98.00 96 PHE A N 1
ATOM 772 C CA . PHE A 1 96 ? 8.488 -8.445 -11.087 1.00 98.00 96 PHE A CA 1
ATOM 773 C C . PHE A 1 96 ? 8.538 -9.517 -12.181 1.00 98.00 96 PHE A C 1
ATOM 775 O O . PHE A 1 96 ? 7.918 -10.569 -12.039 1.00 98.00 96 PHE A O 1
ATOM 782 N N . VAL A 1 97 ? 9.316 -9.265 -13.238 1.00 98.12 97 VAL A N 1
ATOM 783 C CA .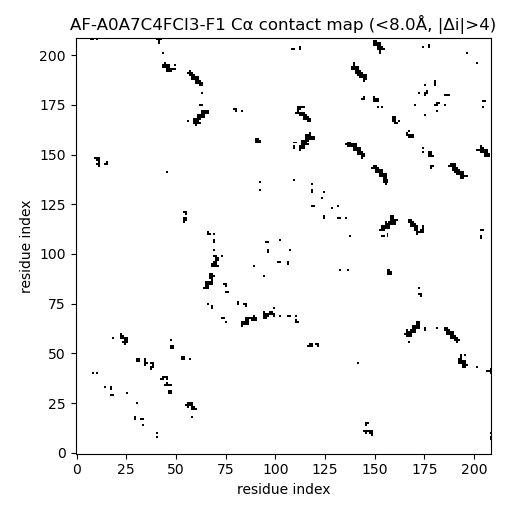 VAL A 1 97 ? 9.563 -10.183 -14.357 1.00 98.12 97 VAL A CA 1
ATOM 784 C C . VAL A 1 97 ? 11.030 -10.132 -14.801 1.00 98.12 97 VAL A C 1
ATOM 786 O O . VAL A 1 97 ? 11.779 -9.226 -14.436 1.00 98.12 97 VAL A O 1
ATOM 789 N N . SER A 1 98 ? 11.466 -11.120 -15.585 1.00 97.25 98 SER A N 1
ATOM 790 C CA . SER A 1 98 ? 12.868 -11.257 -16.011 1.00 97.25 98 SER A CA 1
ATOM 791 C C . SER A 1 98 ? 13.289 -10.293 -17.126 1.00 97.25 98 SER A C 1
ATOM 793 O O . SER A 1 98 ? 14.478 -10.014 -17.262 1.00 97.25 98 SER A O 1
ATOM 795 N N . SER A 1 99 ? 12.347 -9.783 -17.921 1.00 97.81 99 SER A N 1
ATOM 796 C CA . SER A 1 99 ? 12.602 -8.877 -19.049 1.00 97.81 99 SER A CA 1
ATOM 797 C C . SER A 1 99 ? 11.341 -8.098 -19.434 1.00 97.81 99 SER A C 1
ATOM 799 O O . SER A 1 99 ? 10.227 -8.505 -19.100 1.00 97.81 99 SER A O 1
ATOM 801 N N . ALA A 1 100 ? 11.509 -7.018 -20.204 1.00 97.06 100 ALA A N 1
ATOM 802 C CA . ALA A 1 100 ? 10.400 -6.212 -20.726 1.00 97.06 100 ALA A CA 1
ATOM 803 C C . ALA A 1 100 ? 9.374 -7.036 -21.529 1.00 97.06 100 ALA A C 1
ATOM 805 O O . ALA A 1 100 ? 8.181 -6.770 -21.461 1.00 97.06 100 ALA A O 1
ATOM 806 N N . SER A 1 101 ? 9.824 -8.070 -22.251 1.00 97.62 101 SER A N 1
ATOM 807 C CA . SER A 1 101 ? 8.965 -8.939 -23.072 1.00 97.62 101 SER A CA 1
ATOM 808 C C . SER A 1 101 ? 7.968 -9.782 -22.271 1.00 97.62 101 SER A C 1
ATOM 810 O O . SER A 1 101 ? 7.048 -10.339 -22.856 1.00 97.62 101 SER A O 1
ATOM 812 N N . HIS A 1 102 ? 8.163 -9.909 -20.956 1.00 97.94 102 HIS A N 1
ATOM 813 C CA . HIS A 1 102 ? 7.266 -10.637 -20.055 1.00 97.94 102 HIS A CA 1
ATOM 814 C C . HIS A 1 102 ? 6.332 -9.705 -19.272 1.00 97.94 102 HIS A C 1
ATOM 816 O O . HIS A 1 102 ? 5.618 -10.167 -18.382 1.00 97.94 102 HIS A O 1
ATOM 822 N N . LEU A 1 103 ? 6.347 -8.399 -19.557 1.00 97.44 103 LEU A N 1
ATOM 823 C CA . LEU A 1 103 ? 5.401 -7.472 -18.953 1.00 97.44 103 LEU A CA 1
ATOM 824 C C . LEU A 1 103 ? 3.972 -7.806 -19.373 1.00 97.44 103 LEU A C 1
ATOM 826 O O . LEU A 1 103 ? 3.678 -8.043 -20.542 1.00 97.44 103 LEU A O 1
ATOM 830 N N . THR A 1 104 ? 3.082 -7.757 -18.394 1.00 97.88 104 THR A N 1
ATOM 831 C CA . THR A 1 104 ? 1.638 -7.869 -18.573 1.00 97.88 104 THR A CA 1
ATOM 832 C C . THR A 1 104 ? 0.962 -6.688 -17.887 1.00 97.88 104 THR A C 1
ATOM 834 O O . THR A 1 104 ? 1.546 -6.067 -16.993 1.00 97.88 104 THR A O 1
ATOM 837 N N . GLU A 1 105 ? -0.289 -6.409 -18.250 1.00 97.50 105 GLU A N 1
ATOM 838 C CA . GLU A 1 105 ? -1.109 -5.396 -17.567 1.00 97.50 105 GLU A CA 1
ATOM 839 C C . GLU A 1 105 ? -1.228 -5.664 -16.064 1.00 97.50 105 GLU A C 1
ATOM 841 O O . GLU A 1 105 ? -1.203 -4.743 -15.253 1.00 97.50 105 GLU A O 1
ATOM 846 N N . ASP A 1 106 ? -1.271 -6.937 -15.673 1.00 97.38 106 ASP A N 1
ATOM 847 C CA . ASP A 1 106 ? -1.270 -7.337 -14.272 1.00 97.38 106 ASP A CA 1
ATOM 848 C C . ASP A 1 106 ? 0.013 -6.900 -13.541 1.00 97.38 106 ASP A C 1
ATOM 850 O O . ASP A 1 106 ? -0.049 -6.298 -12.470 1.00 97.38 106 ASP A O 1
ATOM 854 N N . ILE A 1 107 ? 1.188 -7.132 -14.134 1.00 97.75 107 ILE A N 1
ATOM 855 C CA . ILE A 1 107 ? 2.470 -6.718 -13.548 1.00 97.75 107 ILE A CA 1
ATOM 856 C C . ILE A 1 107 ? 2.590 -5.194 -13.492 1.00 97.75 107 ILE A C 1
ATOM 858 O O . ILE A 1 107 ? 3.051 -4.649 -12.485 1.00 97.75 107 ILE A O 1
ATOM 862 N N . ILE A 1 108 ? 2.150 -4.507 -14.548 1.00 98.00 108 ILE A N 1
ATOM 863 C CA . ILE A 1 108 ? 2.105 -3.043 -14.594 1.00 98.00 108 ILE A CA 1
ATOM 864 C C . ILE A 1 108 ? 1.200 -2.518 -13.477 1.00 98.00 108 ILE A C 1
ATOM 866 O O . ILE A 1 108 ? 1.597 -1.613 -12.748 1.00 98.00 108 ILE A O 1
ATOM 870 N N . SER A 1 109 ? 0.027 -3.120 -13.288 1.00 98.38 109 SER A N 1
ATOM 871 C CA . SER A 1 109 ? -0.923 -2.745 -12.243 1.00 98.38 109 SER A CA 1
ATOM 872 C C . SER A 1 109 ? -0.380 -3.015 -10.837 1.00 98.38 109 SER A C 1
ATOM 874 O O . SER A 1 109 ? -0.472 -2.149 -9.966 1.00 98.38 109 SER A O 1
ATOM 876 N N . LYS A 1 110 ? 0.267 -4.167 -10.612 1.00 98.56 110 LYS A N 1
ATOM 877 C CA . LYS A 1 110 ? 0.901 -4.514 -9.329 1.00 98.56 110 LYS A CA 1
ATOM 878 C C . LYS A 1 110 ? 2.007 -3.529 -8.943 1.00 98.56 110 LYS A C 1
ATOM 880 O O . LYS A 1 110 ? 2.089 -3.153 -7.778 1.00 98.56 110 LYS A O 1
ATOM 885 N N . GLU A 1 111 ? 2.844 -3.099 -9.889 1.00 98.44 111 GLU A N 1
ATOM 886 C CA . GLU A 1 111 ? 3.853 -2.060 -9.636 1.00 98.44 111 GLU A CA 1
ATOM 887 C C . GLU A 1 111 ? 3.218 -0.675 -9.503 1.00 98.44 111 GLU A C 1
ATOM 889 O O . GLU A 1 111 ? 3.592 0.092 -8.627 1.00 98.44 111 GLU A O 1
ATOM 894 N N . LYS A 1 112 ? 2.199 -0.347 -10.299 1.00 98.56 112 LYS A N 1
ATOM 895 C CA . LYS A 1 112 ? 1.489 0.928 -10.165 1.00 98.56 112 LYS A CA 1
ATOM 896 C C . LYS A 1 112 ? 0.855 1.057 -8.778 1.00 98.56 112 LYS A C 1
ATOM 898 O O . LYS A 1 112 ? 0.987 2.102 -8.148 1.00 98.56 112 LYS A O 1
ATOM 903 N N . TYR A 1 113 ? 0.241 -0.004 -8.263 1.00 98.81 113 TYR A N 1
ATOM 904 C CA . TYR A 1 113 ? -0.496 -0.025 -7.000 1.00 98.81 113 TYR A CA 1
ATOM 905 C C . TYR A 1 113 ? 0.184 -0.866 -5.920 1.00 98.81 113 TYR A C 1
ATOM 907 O O . TYR A 1 113 ? -0.442 -1.741 -5.320 1.00 98.81 113 TYR A O 1
ATOM 915 N N . TYR A 1 114 ? 1.461 -0.593 -5.639 1.00 98.75 114 TYR A N 1
ATOM 916 C CA . TYR A 1 114 ? 2.163 -1.272 -4.553 1.00 98.75 114 TYR A CA 1
ATOM 917 C C . TYR A 1 114 ? 2.209 -0.483 -3.242 1.00 98.75 114 TYR A C 1
ATOM 919 O O . TYR A 1 114 ? 2.224 0.751 -3.206 1.00 98.75 114 TYR A O 1
ATOM 927 N N . VAL A 1 115 ? 2.317 -1.236 -2.150 1.00 98.81 115 VAL A N 1
ATOM 928 C CA . VAL A 1 115 ? 2.729 -0.748 -0.836 1.00 98.81 115 VAL A CA 1
ATOM 929 C C . VAL A 1 115 ? 3.933 -1.519 -0.301 1.00 98.81 115 VAL A C 1
ATOM 931 O O . VAL A 1 115 ? 4.123 -2.707 -0.581 1.00 98.81 115 VAL A O 1
ATOM 934 N N . ALA A 1 116 ? 4.737 -0.824 0.498 1.00 98.31 116 ALA A N 1
ATOM 935 C CA . ALA A 1 116 ? 5.782 -1.401 1.328 1.00 98.31 116 ALA A CA 1
ATOM 936 C C . ALA A 1 116 ? 5.259 -1.582 2.757 1.00 98.31 116 ALA A C 1
ATOM 938 O O . ALA A 1 116 ? 4.695 -0.643 3.333 1.00 98.31 116 ALA A O 1
ATOM 939 N N . VAL A 1 117 ? 5.457 -2.772 3.329 1.00 97.44 117 VAL A N 1
ATOM 940 C CA . VAL A 1 117 ? 5.087 -3.070 4.723 1.00 97.44 117 VAL A CA 1
ATOM 941 C C . VAL A 1 117 ? 6.268 -3.636 5.506 1.00 97.44 117 VAL A C 1
ATOM 943 O O . VAL A 1 117 ? 7.181 -4.258 4.963 1.00 97.44 117 VAL A O 1
ATOM 946 N N . GLN A 1 118 ? 6.256 -3.428 6.818 1.00 95.12 118 GLN A N 1
ATOM 947 C CA . GLN A 1 118 ? 7.363 -3.707 7.732 1.00 95.12 118 GLN A CA 1
ATOM 948 C C . GLN A 1 118 ? 7.553 -5.201 8.076 1.00 95.12 118 GLN A C 1
ATOM 950 O O . GLN A 1 118 ? 7.672 -5.572 9.243 1.00 95.12 118 GLN A O 1
ATOM 955 N N . THR A 1 119 ? 7.631 -6.079 7.070 1.00 93.12 119 THR A N 1
ATOM 956 C CA . THR A 1 119 ? 7.736 -7.539 7.275 1.00 93.12 119 THR A CA 1
ATOM 957 C C . THR A 1 119 ? 8.945 -7.942 8.129 1.00 93.12 119 THR A C 1
ATOM 959 O O . THR A 1 119 ? 8.845 -8.846 8.951 1.00 93.12 119 THR A O 1
ATOM 962 N N . LEU A 1 120 ? 10.064 -7.220 7.998 1.00 90.50 120 LEU A N 1
ATOM 963 C CA . LEU A 1 120 ? 11.313 -7.422 8.750 1.00 90.50 120 LEU A CA 1
ATOM 964 C C . LEU A 1 120 ? 11.158 -7.251 10.274 1.00 90.50 120 LEU A C 1
ATOM 966 O O . LEU A 1 120 ? 12.045 -7.649 11.025 1.00 90.50 120 LEU A O 1
ATOM 970 N N . TYR A 1 121 ? 10.059 -6.640 10.728 1.00 93.44 121 TYR A N 1
ATOM 971 C CA . TYR A 1 121 ? 9.760 -6.393 12.140 1.00 93.44 121 TYR A CA 1
ATOM 972 C C . TYR A 1 121 ? 8.585 -7.233 12.657 1.00 93.44 121 TYR A C 1
ATOM 974 O O . TYR A 1 121 ? 8.065 -6.956 13.739 1.00 93.44 121 TYR A O 1
ATOM 982 N N . LEU A 1 122 ? 8.150 -8.245 11.899 1.00 93.06 122 LEU A N 1
ATOM 983 C CA . LEU A 1 122 ? 7.181 -9.220 12.395 1.00 93.06 122 LEU A CA 1
ATOM 984 C C . LEU A 1 122 ? 7.804 -10.035 13.546 1.00 93.06 122 LEU A C 1
ATOM 986 O O . LEU A 1 122 ? 8.985 -10.386 13.454 1.00 93.06 122 LEU A O 1
ATOM 990 N N . PRO A 1 123 ? 7.047 -10.353 14.617 1.00 90.12 123 PRO A N 1
ATOM 991 C CA . PRO A 1 123 ? 7.588 -10.997 15.824 1.00 90.12 123 PRO A CA 1
ATOM 992 C C . PRO A 1 123 ? 8.346 -12.305 15.567 1.00 90.12 123 PRO A C 1
ATOM 994 O O . PRO A 1 123 ? 9.271 -12.665 16.284 1.00 90.12 123 PRO A O 1
ATOM 997 N N . ASP A 1 124 ? 7.947 -13.017 14.528 1.00 90.00 124 ASP A N 1
ATOM 998 C CA . ASP A 1 124 ? 8.388 -14.353 14.162 1.00 90.00 124 ASP A CA 1
ATOM 999 C C . ASP A 1 124 ? 9.225 -14.367 12.870 1.00 90.00 124 ASP A C 1
ATOM 1001 O O . ASP A 1 124 ? 9.549 -15.437 12.343 1.00 90.00 124 ASP A O 1
ATOM 1005 N N . TRP A 1 125 ? 9.618 -13.183 12.377 1.00 90.00 125 TRP A N 1
ATOM 1006 C CA . TRP A 1 125 ? 10.411 -13.028 11.158 1.00 90.00 125 TRP A CA 1
ATOM 1007 C C . TRP A 1 125 ? 11.686 -13.868 11.186 1.00 90.00 125 TRP A C 1
ATOM 1009 O O . TRP A 1 125 ? 11.972 -14.569 10.221 1.00 90.00 125 TRP A O 1
ATOM 1019 N N . ILE A 1 126 ? 12.411 -13.867 12.309 1.00 88.69 126 ILE A N 1
ATOM 1020 C CA . ILE A 1 126 ? 13.680 -14.598 12.468 1.00 88.69 126 ILE A CA 1
ATOM 1021 C C . ILE A 1 126 ? 13.512 -16.097 12.171 1.00 88.69 126 ILE A C 1
ATOM 1023 O O . ILE A 1 126 ? 14.367 -16.694 11.524 1.00 88.69 126 ILE A O 1
ATOM 1027 N N . ASN A 1 127 ? 12.384 -16.686 12.575 1.00 92.75 127 ASN A N 1
ATOM 1028 C CA . ASN A 1 127 ? 12.144 -18.125 12.464 1.00 92.75 127 ASN A CA 1
ATOM 1029 C C . ASN A 1 127 ? 11.412 -18.510 11.168 1.00 92.75 127 ASN A C 1
ATOM 1031 O O . ASN A 1 127 ? 11.507 -19.653 10.723 1.00 92.75 127 ASN A O 1
ATOM 1035 N N . ARG A 1 128 ? 10.663 -17.577 10.556 1.00 93.50 128 ARG A N 1
ATOM 1036 C CA . ARG A 1 128 ? 9.774 -17.856 9.411 1.00 93.50 128 ARG A CA 1
ATOM 1037 C C . ARG A 1 128 ? 10.005 -16.951 8.198 1.00 93.50 128 ARG A C 1
ATOM 1039 O O . ARG A 1 128 ? 9.150 -16.907 7.317 1.00 93.50 128 ARG A O 1
ATOM 1046 N N . ALA A 1 129 ? 11.148 -16.267 8.099 1.00 91.56 129 ALA A N 1
ATOM 1047 C CA . ALA A 1 129 ? 11.423 -15.248 7.075 1.00 91.56 129 ALA A CA 1
ATOM 1048 C C . ALA A 1 129 ? 11.062 -15.685 5.647 1.00 91.56 129 ALA A C 1
ATOM 1050 O O . ALA A 1 129 ? 10.391 -14.947 4.932 1.00 91.56 129 ALA A O 1
ATOM 1051 N N . ARG A 1 130 ? 11.461 -16.896 5.225 1.00 92.56 130 ARG A N 1
ATOM 1052 C CA . ARG A 1 130 ? 11.154 -17.412 3.877 1.00 92.56 130 ARG A CA 1
ATOM 1053 C C . ARG A 1 130 ? 9.649 -17.569 3.654 1.00 92.56 130 ARG A C 1
ATOM 1055 O O . ARG A 1 130 ? 9.142 -17.138 2.623 1.00 92.56 130 ARG A O 1
ATOM 1062 N N . TYR A 1 131 ? 8.958 -18.174 4.619 1.00 95.38 131 TYR A N 1
ATOM 1063 C CA . TYR A 1 131 ? 7.511 -18.368 4.569 1.00 95.38 131 TYR A CA 1
ATOM 1064 C C . TYR A 1 131 ? 6.786 -17.022 4.535 1.00 95.38 131 TYR A C 1
ATOM 1066 O O . TYR A 1 131 ? 6.027 -16.768 3.609 1.00 95.38 131 TYR A O 1
ATOM 1074 N N . LEU A 1 132 ? 7.082 -16.132 5.486 1.00 94.81 132 LEU A N 1
ATOM 1075 C CA . LEU A 1 132 ? 6.438 -14.824 5.592 1.00 94.81 132 LEU A CA 1
ATOM 1076 C C . LEU A 1 132 ? 6.699 -13.974 4.355 1.00 94.81 132 LEU A C 1
ATOM 1078 O O . LEU A 1 132 ? 5.771 -13.396 3.805 1.00 94.81 132 LEU A O 1
ATOM 1082 N N . LYS A 1 133 ? 7.941 -13.938 3.865 1.00 93.25 133 LYS A N 1
ATOM 1083 C CA . LYS A 1 133 ? 8.273 -13.235 2.627 1.00 93.25 133 LYS A CA 1
ATOM 1084 C C . LYS A 1 133 ? 7.387 -13.714 1.478 1.00 93.25 133 LYS A C 1
ATOM 1086 O O . LYS A 1 133 ? 6.802 -12.889 0.791 1.00 93.25 133 LYS A O 1
ATOM 1091 N N . ASN A 1 134 ? 7.262 -15.019 1.263 1.00 94.38 134 ASN A N 1
ATOM 1092 C CA . ASN A 1 134 ? 6.430 -15.533 0.174 1.00 94.38 134 ASN A CA 1
ATOM 1093 C C . ASN A 1 134 ? 4.940 -15.288 0.417 1.00 94.38 134 ASN A C 1
ATOM 1095 O O . ASN A 1 134 ? 4.241 -14.908 -0.513 1.00 94.38 134 ASN A O 1
ATOM 1099 N N . TRP A 1 135 ? 4.480 -15.452 1.657 1.00 96.94 135 TRP A N 1
ATOM 1100 C CA . TRP A 1 135 ? 3.086 -15.248 2.020 1.00 96.94 135 TRP A CA 1
ATOM 1101 C C . TRP A 1 135 ? 2.651 -13.799 1.804 1.00 96.94 135 TRP A C 1
ATOM 1103 O O . TRP A 1 135 ? 1.585 -13.577 1.256 1.00 96.94 135 TRP A O 1
ATOM 1113 N N . TYR A 1 136 ? 3.475 -12.815 2.179 1.00 97.50 136 TYR A N 1
ATOM 1114 C CA . TYR A 1 136 ? 3.150 -11.398 2.001 1.00 97.50 136 TYR A CA 1
ATOM 1115 C C . TYR A 1 136 ? 3.233 -10.939 0.545 1.00 97.50 136 TYR A C 1
ATOM 1117 O O . TYR A 1 136 ? 2.598 -9.944 0.205 1.00 97.50 136 TYR A O 1
ATOM 1125 N N . LYS A 1 137 ? 3.985 -11.635 -0.318 1.00 97.38 137 LYS A N 1
ATOM 1126 C CA . LYS A 1 137 ? 4.169 -11.228 -1.715 1.00 97.38 137 LYS A CA 1
ATOM 1127 C C . LYS A 1 137 ? 2.815 -11.074 -2.407 1.00 97.38 137 LYS A C 1
ATOM 1129 O O . LYS A 1 137 ? 2.041 -12.020 -2.495 1.00 97.38 137 LYS A O 1
ATOM 1134 N N . TYR A 1 138 ? 2.564 -9.878 -2.922 1.00 97.50 138 TYR A N 1
ATOM 1135 C CA . TYR A 1 138 ?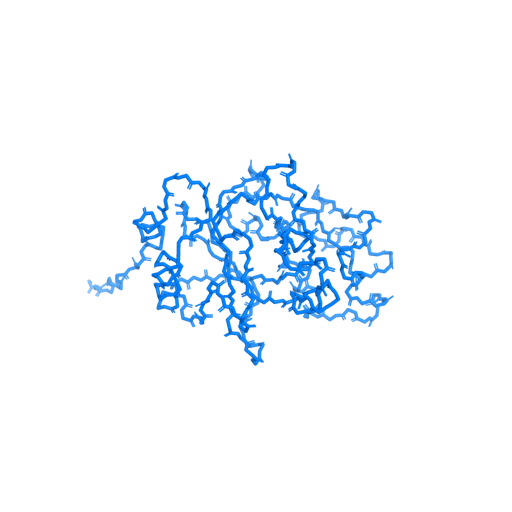 1.355 -9.497 -3.643 1.00 97.50 138 TYR A CA 1
ATOM 1136 C C . TYR A 1 138 ? 0.033 -9.686 -2.893 1.00 97.50 138 TYR A C 1
ATOM 1138 O O . TYR A 1 138 ? -1.027 -9.722 -3.514 1.00 97.50 138 TYR A O 1
ATOM 1146 N N . ARG A 1 139 ? 0.060 -9.761 -1.557 1.00 98.06 139 ARG A N 1
ATOM 1147 C CA . ARG A 1 139 ? -1.181 -9.754 -0.777 1.00 98.06 139 ARG A CA 1
ATOM 1148 C C . ARG A 1 139 ? -1.920 -8.445 -0.996 1.00 98.06 139 ARG A C 1
ATOM 1150 O O . ARG A 1 139 ? -1.310 -7.378 -0.897 1.00 98.06 139 ARG A O 1
ATOM 1157 N N . LYS A 1 140 ? -3.215 -8.549 -1.302 1.00 98.56 140 LYS A N 1
ATOM 1158 C CA . LYS A 1 140 ? -4.082 -7.391 -1.491 1.00 98.56 140 LYS A CA 1
ATOM 1159 C C . LYS A 1 140 ? -4.361 -6.729 -0.155 1.00 98.56 140 LYS A C 1
ATOM 1161 O O . LYS A 1 140 ? -4.692 -7.378 0.838 1.00 98.56 140 LYS A O 1
ATOM 1166 N N . MET A 1 141 ? -4.226 -5.418 -0.164 1.00 98.75 141 MET A N 1
ATOM 1167 C CA . MET A 1 141 ? -4.386 -4.544 0.977 1.00 98.75 141 MET A CA 1
ATOM 1168 C C . MET A 1 141 ? -5.400 -3.475 0.615 1.00 98.75 141 MET A C 1
ATOM 1170 O O . MET A 1 141 ? -5.365 -2.931 -0.489 1.00 98.75 141 MET A O 1
ATOM 1174 N N . ILE A 1 142 ? -6.253 -3.124 1.567 1.00 98.75 142 ILE A N 1
ATOM 1175 C CA . ILE A 1 142 ? -6.974 -1.862 1.517 1.00 98.75 142 ILE A CA 1
ATOM 1176 C C . ILE A 1 142 ? -6.134 -0.813 2.243 1.00 98.75 142 ILE A C 1
ATOM 1178 O O . ILE A 1 142 ? -5.721 -1.021 3.385 1.00 98.75 142 ILE A O 1
ATOM 1182 N N . VAL A 1 143 ? -5.861 0.304 1.574 1.00 98.81 143 VAL A N 1
ATOM 1183 C CA . VAL A 1 143 ? -5.139 1.456 2.123 1.00 98.81 143 VAL A CA 1
ATOM 1184 C C . VAL A 1 143 ? -6.097 2.630 2.139 1.00 98.81 143 VAL A C 1
ATOM 1186 O O . VAL A 1 143 ? -6.656 2.977 1.104 1.00 98.81 143 VAL A O 1
ATOM 1189 N N . ILE A 1 144 ? -6.311 3.239 3.302 1.00 98.50 144 ILE A N 1
ATOM 1190 C CA . ILE A 1 144 ? -7.336 4.270 3.473 1.00 98.50 144 ILE A CA 1
ATOM 1191 C C . ILE A 1 144 ? -6.733 5.491 4.142 1.00 98.50 144 ILE A C 1
ATOM 1193 O O . ILE A 1 144 ? -6.109 5.383 5.197 1.00 98.50 144 ILE A O 1
ATOM 1197 N N . ASN A 1 145 ? -6.974 6.660 3.561 1.00 97.62 145 ASN A N 1
ATOM 1198 C CA . ASN A 1 145 ? -6.754 7.945 4.203 1.00 97.62 145 ASN A CA 1
ATOM 1199 C C . ASN A 1 145 ? -7.987 8.272 5.070 1.00 97.62 145 ASN A C 1
ATOM 1201 O O . ASN A 1 145 ? -9.025 8.642 4.519 1.00 97.62 145 ASN A O 1
ATOM 1205 N N . PRO A 1 146 ? -7.927 8.176 6.410 1.00 95.75 146 PRO A N 1
ATOM 1206 C CA . PRO A 1 146 ? -9.104 8.386 7.251 1.00 95.75 146 PRO A CA 1
ATOM 1207 C C . PRO A 1 146 ? -9.486 9.857 7.427 1.00 95.75 146 PRO A C 1
ATOM 1209 O O . PRO A 1 146 ? -10.526 10.140 8.015 1.00 95.75 146 PRO A O 1
ATOM 1212 N N . GLU A 1 147 ? -8.680 10.807 6.946 1.00 94.25 147 GLU A N 1
ATOM 1213 C CA . GLU A 1 147 ? -9.068 12.220 6.944 1.00 94.25 147 GLU A CA 1
ATOM 1214 C C . GLU A 1 147 ? -10.108 12.493 5.854 1.00 94.25 147 GLU A C 1
ATOM 1216 O O . GLU A 1 147 ? -11.091 13.202 6.093 1.00 94.25 147 GLU A O 1
ATOM 1221 N N . THR A 1 148 ? -9.913 11.885 4.680 1.00 94.62 148 THR A N 1
ATOM 1222 C CA . THR A 1 148 ? -10.730 12.113 3.477 1.00 94.62 148 THR A CA 1
ATOM 1223 C C . THR A 1 148 ? -11.671 10.960 3.142 1.00 94.62 148 THR A C 1
ATOM 1225 O O . THR A 1 148 ? -12.632 11.161 2.412 1.00 94.62 148 THR A O 1
ATOM 1228 N N . GLY A 1 149 ? -11.409 9.757 3.658 1.00 95.31 149 GLY A N 1
ATOM 1229 C CA . GLY A 1 149 ? -12.131 8.534 3.305 1.00 95.31 149 GLY A CA 1
ATOM 1230 C C . GLY A 1 149 ? -11.699 7.928 1.967 1.00 95.31 149 GLY A C 1
ATOM 1231 O O . GLY A 1 149 ? -12.280 6.933 1.549 1.00 95.31 149 GLY A O 1
ATOM 1232 N N . ARG A 1 150 ? -10.689 8.492 1.289 1.00 96.94 150 ARG A N 1
ATOM 1233 C CA . ARG A 1 150 ? -10.141 7.913 0.054 1.00 96.94 150 ARG A CA 1
ATOM 1234 C C . ARG A 1 150 ? -9.495 6.566 0.344 1.00 96.94 150 ARG A C 1
ATOM 1236 O O . ARG A 1 150 ? -8.692 6.464 1.273 1.00 96.94 150 ARG A O 1
ATOM 1243 N N . ALA A 1 151 ? -9.829 5.571 -0.467 1.00 98.19 151 ALA A N 1
ATOM 1244 C CA . ALA A 1 151 ? -9.377 4.201 -0.312 1.00 98.19 151 ALA A CA 1
ATOM 1245 C C . ALA A 1 151 ? -8.795 3.666 -1.627 1.00 98.19 151 ALA A C 1
ATOM 1247 O O . ALA A 1 151 ? -9.285 3.985 -2.711 1.00 98.19 151 ALA A O 1
ATOM 1248 N N . VAL A 1 152 ? -7.745 2.856 -1.518 1.00 98.81 152 VAL A N 1
ATOM 1249 C CA . VAL A 1 152 ? -7.030 2.248 -2.644 1.00 98.81 152 VAL A CA 1
ATOM 1250 C C . VAL A 1 152 ? -6.779 0.776 -2.335 1.00 98.81 152 VAL A C 1
ATOM 1252 O O . VAL A 1 152 ? -6.268 0.444 -1.264 1.00 98.81 152 VAL A O 1
ATOM 1255 N N . VAL A 1 153 ? -7.125 -0.099 -3.276 1.00 98.88 153 VAL A N 1
ATOM 1256 C CA . VAL A 1 153 ? -6.713 -1.504 -3.298 1.00 98.88 153 VAL A CA 1
ATOM 1257 C C . VAL A 1 153 ? -5.294 -1.558 -3.858 1.00 98.88 153 VAL A C 1
ATOM 1259 O O . VAL A 1 153 ? -5.042 -1.127 -4.982 1.00 98.88 153 VAL A O 1
ATOM 1262 N N . ALA A 1 154 ? -4.361 -2.076 -3.070 1.00 98.88 154 ALA A N 1
ATOM 1263 C CA . ALA A 1 154 ? -2.949 -2.179 -3.421 1.00 98.88 154 ALA A CA 1
ATOM 1264 C C . ALA A 1 154 ? -2.418 -3.583 -3.128 1.00 98.88 154 ALA A C 1
ATOM 1266 O O . ALA A 1 154 ? -3.065 -4.364 -2.434 1.00 98.88 154 ALA A O 1
ATOM 1267 N N . VAL A 1 155 ? -1.222 -3.899 -3.611 1.00 98.75 155 VAL A N 1
ATOM 1268 C CA . VAL A 1 155 ? -0.515 -5.139 -3.275 1.00 98.75 155 VAL A CA 1
ATOM 1269 C C . VAL A 1 155 ? 0.752 -4.866 -2.484 1.00 98.75 155 VAL A C 1
ATOM 1271 O O . VAL A 1 155 ? 1.431 -3.864 -2.693 1.00 98.75 155 VAL A O 1
ATOM 1274 N N . VAL A 1 156 ? 1.132 -5.781 -1.599 1.00 98.62 156 VAL A N 1
ATOM 1275 C CA . VAL A 1 156 ? 2.460 -5.716 -0.981 1.00 98.62 156 VAL A CA 1
ATOM 1276 C C . VAL A 1 156 ? 3.522 -6.125 -2.009 1.00 98.62 156 VAL A C 1
ATOM 1278 O O . VAL A 1 156 ? 3.547 -7.275 -2.454 1.00 98.62 156 VAL A O 1
ATOM 1281 N N . ALA A 1 157 ? 4.412 -5.201 -2.379 1.00 97.88 157 ALA A N 1
ATOM 1282 C CA . ALA A 1 157 ? 5.515 -5.474 -3.313 1.00 97.88 157 ALA A CA 1
ATOM 1283 C C . ALA A 1 157 ? 6.888 -4.964 -2.849 1.00 97.88 157 ALA A C 1
ATOM 1285 O O . ALA A 1 157 ? 7.885 -5.226 -3.524 1.00 97.88 157 ALA A O 1
ATOM 1286 N N . ASP A 1 158 ? 6.974 -4.334 -1.671 1.00 97.44 158 ASP A N 1
ATOM 1287 C CA . ASP A 1 158 ? 8.258 -4.161 -0.987 1.00 97.44 158 ASP A CA 1
ATOM 1288 C C . ASP A 1 158 ? 8.198 -4.405 0.535 1.00 97.44 158 ASP A C 1
ATOM 1290 O O . ASP A 1 158 ? 7.122 -4.483 1.138 1.00 97.44 158 ASP A O 1
ATOM 1294 N N . ALA A 1 159 ? 9.372 -4.532 1.157 1.00 94.44 159 ALA A N 1
ATOM 1295 C CA . ALA A 1 159 ? 9.549 -4.628 2.599 1.00 94.44 159 ALA A CA 1
ATOM 1296 C C . ALA A 1 159 ? 10.183 -3.349 3.161 1.00 94.44 159 ALA A C 1
ATOM 1298 O O . ALA A 1 159 ? 11.208 -2.874 2.682 1.00 94.44 159 ALA A O 1
ATOM 1299 N N . GLY A 1 160 ? 9.604 -2.829 4.240 1.00 91.19 160 GLY A N 1
ATOM 1300 C CA . GLY A 1 160 ? 10.005 -1.571 4.867 1.00 91.19 160 GLY A CA 1
ATOM 1301 C C . GLY A 1 160 ? 8.794 -0.667 5.110 1.00 91.19 160 GLY A C 1
ATOM 1302 O O . GLY A 1 160 ? 7.663 -1.140 5.047 1.00 91.19 160 GLY A O 1
ATOM 1303 N N . PRO A 1 161 ? 8.991 0.628 5.399 1.00 94.19 161 PRO A N 1
ATOM 1304 C CA . PRO A 1 161 ? 10.267 1.318 5.606 1.00 94.19 161 PRO A CA 1
ATOM 1305 C C . PRO A 1 161 ? 10.980 0.886 6.896 1.00 94.19 161 PRO A C 1
ATOM 1307 O O . PRO A 1 161 ? 10.391 0.242 7.763 1.00 94.19 161 PRO A O 1
ATOM 1310 N N . ALA A 1 162 ? 12.250 1.255 7.064 1.00 92.69 162 ALA A N 1
ATOM 1311 C CA . ALA A 1 162 ? 12.981 0.969 8.299 1.00 92.69 162 ALA A CA 1
ATOM 1312 C C . ALA A 1 162 ? 12.379 1.714 9.509 1.00 92.69 162 ALA A C 1
ATOM 1314 O O . ALA A 1 162 ? 11.938 2.855 9.395 1.00 92.69 162 ALA A O 1
ATOM 1315 N N . LYS A 1 163 ? 12.409 1.099 10.699 1.00 90.69 163 LYS A N 1
ATOM 1316 C CA . LYS A 1 163 ? 11.772 1.640 11.919 1.00 90.69 163 LYS A CA 1
ATOM 1317 C C . LYS A 1 163 ? 12.228 3.066 12.256 1.00 90.69 163 LYS A C 1
ATOM 1319 O O . LYS A 1 163 ? 11.420 3.880 12.697 1.00 90.69 163 LYS A O 1
ATOM 1324 N N . TRP A 1 164 ? 13.502 3.383 12.014 1.00 91.38 164 TRP A N 1
ATOM 1325 C CA . TRP A 1 164 ? 14.084 4.699 12.298 1.00 91.38 164 TRP A CA 1
ATOM 1326 C C . TRP A 1 164 ? 13.470 5.832 11.462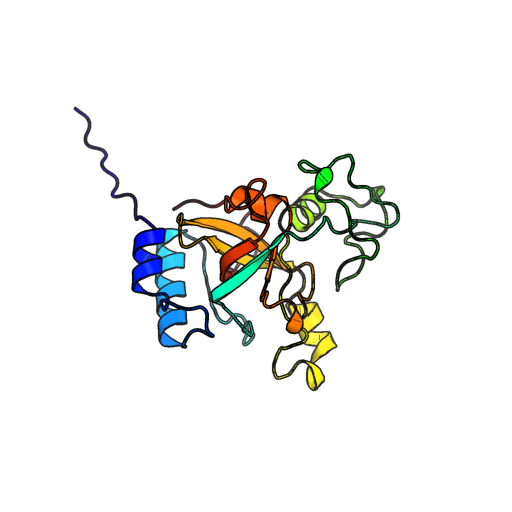 1.00 91.38 164 TRP A C 1
ATOM 1328 O O . TRP A 1 164 ? 13.534 6.984 11.877 1.00 91.38 164 TRP A O 1
ATOM 1338 N N . THR A 1 165 ? 12.826 5.538 10.323 1.00 92.81 165 THR A N 1
ATOM 1339 C CA . THR A 1 165 ? 12.194 6.578 9.495 1.00 92.81 165 THR A CA 1
ATOM 1340 C C . THR A 1 165 ? 10.897 7.115 10.110 1.00 92.81 165 THR A C 1
ATOM 1342 O O . THR A 1 165 ? 10.302 8.043 9.557 1.00 92.81 165 THR A O 1
ATOM 1345 N N . GLY A 1 166 ? 10.388 6.482 11.177 1.00 93.31 166 GLY A N 1
ATOM 1346 C CA . GLY A 1 166 ? 9.093 6.791 11.795 1.00 93.31 166 GLY A CA 1
ATOM 1347 C C . GLY A 1 166 ? 7.875 6.452 10.923 1.00 93.31 166 GLY A C 1
ATOM 1348 O O . GLY A 1 166 ? 6.741 6.725 11.320 1.00 93.31 166 GLY A O 1
ATOM 1349 N N . LYS A 1 167 ? 8.097 5.855 9.743 1.00 96.31 167 LYS A N 1
ATOM 1350 C CA . LYS A 1 167 ? 7.054 5.390 8.821 1.00 96.31 167 LYS A CA 1
ATOM 1351 C C . LYS A 1 167 ? 6.777 3.914 9.093 1.00 96.31 167 LYS A C 1
ATOM 1353 O O . LYS A 1 167 ? 7.709 3.157 9.350 1.00 96.31 167 LYS A O 1
ATOM 1358 N N . GLN A 1 168 ? 5.514 3.516 9.014 1.00 97.44 168 GLN A N 1
ATOM 1359 C CA . GLN A 1 168 ? 5.100 2.111 9.085 1.00 97.44 168 GLN A CA 1
ATOM 1360 C C . GLN A 1 168 ? 4.889 1.531 7.686 1.00 97.44 168 GLN A C 1
ATOM 1362 O O . GLN A 1 168 ? 5.072 0.334 7.491 1.00 97.44 168 GLN A O 1
ATOM 1367 N N . PHE A 1 169 ? 4.544 2.394 6.725 1.00 98.56 169 PHE A N 1
ATOM 1368 C CA . PHE A 1 169 ? 4.213 2.007 5.362 1.00 98.56 169 PHE A CA 1
ATOM 1369 C C . PHE A 1 169 ? 4.932 2.883 4.337 1.00 98.56 169 PHE A C 1
ATOM 1371 O O . PHE A 1 169 ? 5.281 4.041 4.605 1.00 98.56 169 PHE A O 1
ATOM 1378 N N . GLY A 1 170 ? 5.113 2.326 3.149 1.00 98.50 170 GLY A N 1
ATOM 1379 C CA . GLY A 1 170 ? 5.460 3.047 1.932 1.00 98.50 170 GLY A CA 1
ATOM 1380 C C . GLY A 1 170 ? 4.355 2.860 0.898 1.00 98.50 170 GLY A C 1
ATOM 1381 O O . GLY A 1 170 ? 3.746 1.794 0.852 1.00 98.50 170 GLY A O 1
ATOM 1382 N N . GLY A 1 171 ? 4.060 3.884 0.107 1.00 98.62 171 GLY A N 1
ATOM 1383 C CA . GLY A 1 171 ? 3.103 3.803 -0.993 1.00 98.62 171 GLY A CA 1
ATOM 1384 C C . GLY A 1 171 ? 3.762 4.202 -2.299 1.00 98.62 171 GLY A C 1
ATOM 1385 O O . GLY A 1 171 ? 4.526 5.171 -2.326 1.00 98.62 171 GLY A O 1
ATOM 1386 N N . SER A 1 172 ? 3.433 3.485 -3.373 1.00 98.69 172 SER A N 1
ATOM 1387 C CA . SER A 1 172 ? 3.807 3.895 -4.724 1.00 98.69 172 SER A CA 1
ATOM 1388 C C . SER A 1 172 ? 3.336 5.330 -5.019 1.00 98.69 172 SER A C 1
ATOM 1390 O O . SER A 1 172 ? 2.393 5.825 -4.383 1.00 98.69 172 SER A O 1
ATOM 1392 N N . PRO A 1 173 ? 3.921 6.004 -6.023 1.00 98.69 173 PRO A N 1
ATOM 1393 C CA . PRO A 1 173 ? 3.464 7.329 -6.429 1.00 98.69 173 PRO A CA 1
ATOM 1394 C C . PRO A 1 173 ? 1.965 7.380 -6.744 1.00 98.69 173 PRO A C 1
ATOM 1396 O O . PRO A 1 173 ? 1.290 8.319 -6.318 1.00 98.69 173 PRO A O 1
ATOM 1399 N N . GLN A 1 174 ? 1.424 6.342 -7.391 1.00 98.75 174 GLN A N 1
ATOM 1400 C CA . GLN A 1 174 ? -0.005 6.266 -7.685 1.00 98.75 174 GLN A CA 1
ATOM 1401 C C . GLN A 1 174 ? -0.857 6.082 -6.425 1.00 98.75 174 GLN A C 1
ATOM 1403 O O . GLN A 1 174 ? -1.837 6.799 -6.255 1.00 98.75 174 GLN A O 1
ATOM 1408 N N . VAL A 1 175 ? -0.480 5.174 -5.514 1.00 98.81 175 VAL A N 1
ATOM 1409 C CA . VAL A 1 175 ? -1.207 4.982 -4.246 1.00 98.81 175 VAL A CA 1
ATOM 1410 C C . VAL A 1 175 ? -1.249 6.295 -3.467 1.00 98.81 175 VAL A C 1
ATOM 1412 O O . VAL A 1 175 ? -2.301 6.706 -2.984 1.00 98.81 175 VAL A O 1
ATOM 1415 N N . MET A 1 176 ? -0.121 7.002 -3.382 1.00 98.81 176 MET A N 1
ATOM 1416 C CA . MET A 1 176 ? -0.047 8.282 -2.675 1.00 98.81 176 MET A CA 1
ATOM 1417 C C . MET A 1 176 ? -0.864 9.388 -3.349 1.00 98.81 176 MET A C 1
ATOM 1419 O O . MET A 1 176 ? -1.410 10.245 -2.647 1.00 98.81 176 MET A O 1
ATOM 1423 N N . PHE A 1 177 ? -0.946 9.387 -4.680 1.00 98.69 177 PHE A N 1
ATOM 1424 C CA . PHE A 1 177 ? -1.778 10.314 -5.443 1.00 98.69 177 PHE A CA 1
ATOM 1425 C C . PHE A 1 177 ? -3.269 10.044 -5.216 1.00 98.69 177 PHE A C 1
ATOM 1427 O O . PHE A 1 177 ? -4.006 10.946 -4.817 1.00 98.69 177 PHE A O 1
ATOM 1434 N N . ASP A 1 178 ? -3.695 8.790 -5.361 1.00 98.56 178 ASP A N 1
ATOM 1435 C CA . ASP A 1 178 ? -5.100 8.389 -5.251 1.00 98.56 178 ASP A CA 1
ATOM 1436 C C . ASP A 1 178 ? -5.639 8.504 -3.812 1.00 98.56 178 ASP A C 1
ATOM 1438 O O . ASP A 1 178 ? -6.817 8.800 -3.600 1.00 98.56 178 ASP A O 1
ATOM 1442 N N . LEU A 1 179 ? -4.769 8.395 -2.800 1.00 98.25 179 LEU A N 1
ATOM 1443 C CA . LEU A 1 179 ? -5.090 8.726 -1.402 1.00 98.25 179 LEU A CA 1
ATOM 1444 C C . LEU A 1 179 ? -5.197 10.239 -1.133 1.00 98.25 179 LEU A C 1
ATOM 1446 O O . LEU A 1 179 ? -5.653 10.654 -0.061 1.00 98.25 179 LEU A O 1
ATOM 1450 N N . GLY A 1 180 ? -4.799 11.075 -2.092 1.00 97.88 180 GLY A N 1
ATOM 1451 C CA . GLY A 1 180 ? -4.839 12.532 -2.010 1.00 97.88 180 GLY A CA 1
ATOM 1452 C C . GLY A 1 180 ? -3.658 13.176 -1.282 1.00 97.88 180 GLY A C 1
ATOM 1453 O O . GLY A 1 180 ? -3.781 14.330 -0.874 1.00 97.88 180 GLY A O 1
ATOM 1454 N N . PHE A 1 181 ? -2.542 12.465 -1.096 1.00 98.31 181 PHE A N 1
ATOM 1455 C CA . PHE A 1 181 ? -1.334 13.030 -0.490 1.00 98.31 181 PHE A CA 1
ATOM 1456 C C . PHE A 1 181 ? -0.431 13.666 -1.550 1.00 98.31 181 PHE A C 1
ATOM 1458 O O . PHE A 1 181 ? -0.157 14.864 -1.492 1.00 98.31 181 PHE A O 1
ATOM 1465 N N . TYR A 1 182 ? 0.003 12.892 -2.542 1.00 98.12 182 TYR A N 1
ATOM 1466 C CA . TYR A 1 182 ? 0.890 13.358 -3.610 1.00 98.12 182 TYR A CA 1
ATOM 1467 C C . TYR A 1 182 ? 0.083 14.102 -4.698 1.00 98.12 182 TYR A C 1
ATOM 1469 O O . TYR A 1 182 ? -1.059 13.724 -4.947 1.00 98.12 182 TYR A O 1
ATOM 1477 N N . PRO A 1 183 ? 0.597 15.174 -5.340 1.00 96.25 183 PRO A N 1
ATOM 1478 C CA . PRO A 1 183 ? 1.944 15.752 -5.243 1.00 96.25 183 PRO A CA 1
ATOM 1479 C C . PRO A 1 183 ? 2.160 16.762 -4.107 1.00 96.25 183 PRO A C 1
ATOM 1481 O O . PRO A 1 183 ? 3.272 17.255 -3.941 1.00 96.25 183 PRO A O 1
ATOM 1484 N N . LYS A 1 184 ? 1.127 17.094 -3.325 1.00 95.12 184 LYS A N 1
ATOM 1485 C CA . LYS A 1 184 ? 1.198 18.161 -2.306 1.00 95.12 184 LYS A CA 1
ATOM 1486 C C . LYS A 1 184 ? 2.009 17.761 -1.072 1.00 95.12 184 LYS A C 1
ATOM 1488 O O . LYS A 1 184 ? 2.713 18.580 -0.491 1.00 95.12 184 LYS A O 1
ATOM 1493 N N . HIS A 1 185 ? 1.905 16.500 -0.680 1.00 95.62 185 HIS A N 1
ATOM 1494 C CA . HIS A 1 185 ? 2.527 15.917 0.496 1.00 95.62 185 HIS A CA 1
ATOM 1495 C C . HIS A 1 185 ? 3.158 14.573 0.137 1.00 95.62 185 HIS A C 1
ATOM 1497 O O . HIS A 1 185 ? 2.641 13.807 -0.672 1.00 95.62 185 HIS A O 1
ATOM 1503 N N . THR A 1 186 ? 4.276 14.260 0.785 1.00 96.62 186 THR A N 1
ATOM 1504 C CA . THR A 1 186 ? 4.989 12.985 0.612 1.00 96.62 186 THR A CA 1
ATOM 1505 C C . THR A 1 186 ? 4.773 12.032 1.784 1.00 96.62 186 THR A C 1
ATOM 1507 O O . THR A 1 186 ? 5.400 10.978 1.844 1.00 96.62 186 THR A O 1
ATOM 1510 N N . LYS A 1 187 ? 3.916 12.398 2.744 1.00 97.75 187 LYS A N 1
ATOM 1511 C CA . LYS A 1 187 ? 3.581 11.606 3.930 1.00 97.75 187 LYS A CA 1
ATOM 1512 C C . LYS A 1 187 ? 2.129 11.839 4.328 1.00 97.75 187 LYS A C 1
ATOM 1514 O O . LYS A 1 187 ? 1.590 12.915 4.085 1.00 97.75 187 LYS A O 1
ATOM 1519 N N . GLY A 1 188 ? 1.540 10.849 4.985 1.00 97.50 188 GLY A N 1
ATOM 1520 C CA . GLY A 1 188 ? 0.176 10.914 5.494 1.00 97.50 188 GLY A CA 1
ATOM 1521 C C . GLY A 1 188 ? -0.109 9.813 6.504 1.00 97.50 188 GLY A C 1
ATOM 1522 O O . GLY A 1 188 ? 0.685 8.883 6.662 1.00 97.50 188 GLY A O 1
ATOM 1523 N N . LYS A 1 189 ? -1.232 9.915 7.213 1.00 98.00 189 LYS A N 1
ATOM 1524 C CA . LYS A 1 189 ? -1.713 8.833 8.073 1.00 98.00 189 LYS A CA 1
ATOM 1525 C C . LYS A 1 189 ? -2.650 7.924 7.286 1.00 98.00 189 LYS A C 1
ATOM 1527 O O . LYS A 1 189 ? -3.505 8.417 6.556 1.00 98.00 189 LYS A O 1
ATOM 1532 N N . VAL A 1 190 ? -2.496 6.611 7.438 1.00 98.44 190 VAL A N 1
ATOM 1533 C CA . VAL A 1 190 ? -3.326 5.614 6.751 1.00 98.44 190 VAL A CA 1
ATOM 1534 C C . VAL A 1 190 ? -3.689 4.441 7.643 1.00 98.44 190 VAL A C 1
ATOM 1536 O O . VAL A 1 190 ? -2.915 4.033 8.515 1.00 98.44 190 VAL A O 1
ATOM 1539 N N . LEU A 1 191 ? -4.871 3.893 7.375 1.00 98.44 191 LEU A N 1
ATOM 1540 C CA . LEU A 1 191 ? -5.279 2.563 7.800 1.00 98.44 191 LEU A CA 1
ATOM 1541 C C . LEU A 1 191 ? -4.930 1.564 6.690 1.00 98.44 191 LEU A C 1
ATOM 1543 O O . LEU A 1 191 ? -5.253 1.807 5.529 1.00 98.44 191 LEU A O 1
ATOM 1547 N N . VAL A 1 192 ? -4.281 0.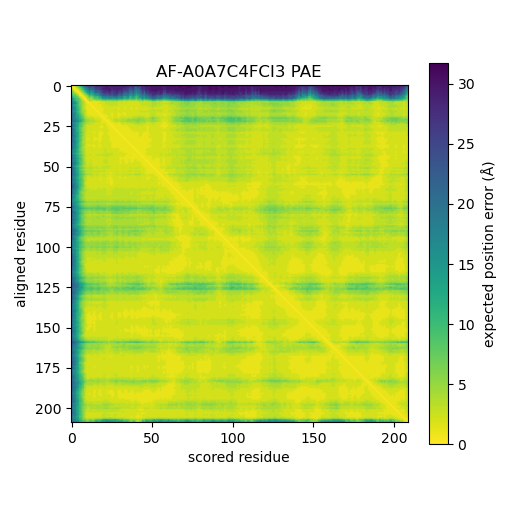459 7.051 1.00 98.56 192 VAL A N 1
ATOM 1548 C CA . VAL A 1 192 ? -3.887 -0.626 6.148 1.00 98.56 192 VAL A CA 1
ATOM 1549 C C . VAL A 1 192 ? -4.364 -1.954 6.727 1.00 98.56 192 VAL A C 1
ATOM 1551 O O . VAL A 1 192 ? -4.009 -2.308 7.853 1.00 98.56 192 VAL A O 1
ATOM 1554 N N . LEU A 1 193 ? -5.173 -2.684 5.963 1.00 98.56 193 LEU A N 1
ATOM 1555 C CA . LEU A 1 193 ? -5.732 -3.992 6.328 1.00 98.56 193 LEU A CA 1
ATOM 1556 C C . LEU A 1 193 ? -5.690 -4.925 5.113 1.00 98.56 193 LEU A C 1
ATOM 1558 O O . LEU A 1 193 ? -5.583 -4.454 3.982 1.00 98.56 193 LEU A O 1
ATOM 1562 N N . PHE A 1 194 ? -5.767 -6.235 5.326 1.00 98.75 194 PHE A N 1
ATOM 1563 C CA . PHE A 1 194 ? -5.831 -7.201 4.231 1.00 98.75 194 PHE A CA 1
ATOM 1564 C C . PHE A 1 194 ? -7.195 -7.169 3.549 1.00 98.75 194 PHE A C 1
ATOM 1566 O O . PHE A 1 194 ? -8.217 -6.915 4.189 1.00 98.75 194 PHE A O 1
ATOM 1573 N N . ILE A 1 195 ? -7.194 -7.504 2.265 1.00 98.62 195 ILE A N 1
ATOM 1574 C CA . ILE A 1 195 ? -8.384 -7.902 1.524 1.00 98.62 195 ILE A CA 1
ATOM 1575 C C . ILE A 1 195 ? -8.305 -9.417 1.329 1.00 98.62 195 ILE A C 1
ATOM 1577 O O . ILE A 1 195 ? -7.303 -9.934 0.835 1.00 98.62 195 ILE A O 1
ATOM 1581 N N . ASP A 1 196 ? -9.354 -10.118 1.743 1.00 98.19 196 ASP A N 1
ATOM 1582 C CA . ASP A 1 196 ? -9.520 -11.551 1.518 1.00 98.19 196 ASP A CA 1
ATOM 1583 C C . ASP A 1 196 ? -10.127 -11.770 0.125 1.00 98.19 196 ASP A C 1
ATOM 1585 O O . ASP A 1 196 ? -11.340 -11.668 -0.067 1.00 98.19 196 ASP A O 1
ATOM 1589 N N . ASP A 1 197 ? -9.245 -11.988 -0.851 1.00 97.31 197 ASP A N 1
ATOM 1590 C CA . ASP A 1 197 ? -9.570 -12.163 -2.268 1.00 97.31 197 ASP A CA 1
ATOM 1591 C C . ASP A 1 197 ? -8.870 -13.406 -2.842 1.00 97.31 197 ASP A C 1
ATOM 1593 O O . ASP A 1 197 ? -7.896 -13.286 -3.592 1.00 97.31 197 ASP A O 1
ATOM 1597 N N . PRO A 1 198 ? -9.314 -14.614 -2.456 1.00 95.12 198 PRO A N 1
ATOM 1598 C CA . PRO A 1 198 ? -8.645 -15.858 -2.834 1.00 95.12 198 PRO A CA 1
ATOM 1599 C C . PRO A 1 198 ? -8.711 -16.137 -4.342 1.00 95.12 198 PRO A C 1
ATOM 1601 O O . PRO A 1 198 ? -7.856 -16.847 -4.865 1.00 95.12 198 PRO A O 1
ATOM 1604 N N . ASP A 1 199 ? -9.691 -15.551 -5.035 1.00 96.06 199 ASP A N 1
ATOM 1605 C CA . ASP A 1 199 ? -9.911 -15.724 -6.473 1.00 96.06 199 ASP A CA 1
ATOM 1606 C C . ASP A 1 199 ? -9.277 -14.608 -7.327 1.00 96.06 199 ASP A C 1
ATOM 1608 O O . ASP A 1 199 ? -9.471 -14.593 -8.542 1.00 96.06 199 ASP A O 1
ATOM 1612 N N . ASP A 1 200 ? -8.563 -13.657 -6.711 1.00 94.88 200 ASP A N 1
ATOM 1613 C CA . ASP A 1 200 ? -7.914 -12.518 -7.382 1.00 94.88 200 ASP A CA 1
ATOM 1614 C C . ASP A 1 200 ? -8.884 -11.637 -8.211 1.00 94.88 200 ASP A C 1
ATOM 1616 O O . ASP A 1 200 ? -8.516 -11.079 -9.244 1.00 94.88 200 ASP A O 1
ATOM 1620 N N . LYS A 1 201 ? -10.138 -11.477 -7.762 1.00 96.56 201 LYS A N 1
ATOM 1621 C CA . LYS A 1 201 ? -11.207 -10.787 -8.517 1.00 96.56 201 LYS A CA 1
ATOM 1622 C C . LYS A 1 201 ? -11.305 -9.288 -8.249 1.00 96.56 201 LYS A C 1
ATOM 1624 O O . LYS A 1 201 ? -11.914 -8.567 -9.038 1.00 96.56 201 LYS A O 1
ATOM 1629 N N . ILE A 1 202 ? -10.756 -8.802 -7.138 1.00 97.44 202 ILE A N 1
ATOM 1630 C CA . ILE A 1 202 ? -10.852 -7.390 -6.752 1.00 97.44 202 ILE A CA 1
ATOM 1631 C C . ILE A 1 202 ? -9.763 -6.594 -7.489 1.00 97.44 202 ILE A C 1
ATOM 1633 O O . ILE A 1 202 ? -8.576 -6.845 -7.261 1.00 97.44 202 ILE A O 1
ATOM 1637 N N . PRO A 1 203 ? -10.111 -5.634 -8.364 1.00 97.56 203 PRO A N 1
ATOM 1638 C CA . PRO A 1 203 ? -9.116 -4.886 -9.123 1.00 97.56 203 PRO A CA 1
ATOM 1639 C C . PRO A 1 203 ? -8.283 -3.977 -8.214 1.00 97.56 203 PRO A C 1
ATOM 1641 O O . PRO A 1 203 ? -8.772 -3.465 -7.206 1.00 97.56 203 PRO A O 1
ATOM 1644 N N . LEU A 1 204 ? -7.022 -3.752 -8.590 1.00 98.75 204 LEU A N 1
ATOM 1645 C CA . LEU A 1 204 ? -6.169 -2.758 -7.938 1.00 98.75 204 LEU A CA 1
ATOM 1646 C C . LEU A 1 204 ? -6.586 -1.341 -8.346 1.00 98.75 204 LEU A C 1
ATOM 1648 O O . LEU A 1 204 ? -7.072 -1.125 -9.456 1.00 98.75 204 LEU A O 1
ATOM 1652 N N . GLY A 1 205 ? -6.354 -0.379 -7.456 1.00 98.62 205 GLY A N 1
ATOM 1653 C CA . GLY A 1 205 ? -6.657 1.029 -7.685 1.00 98.62 205 GLY A CA 1
ATOM 1654 C C . GLY A 1 205 ? -7.690 1.625 -6.730 1.00 98.62 205 GLY A C 1
ATOM 1655 O O . GLY A 1 205 ? -8.004 1.028 -5.696 1.00 98.62 205 GLY A O 1
ATOM 1656 N N . PRO A 1 206 ? -8.173 2.847 -7.017 1.00 98.25 206 PRO A N 1
ATOM 1657 C CA . PRO A 1 206 ? -9.146 3.535 -6.177 1.00 98.25 206 PRO A CA 1
ATOM 1658 C C . PRO A 1 206 ? -10.438 2.734 -6.021 1.00 98.25 206 PRO A C 1
ATOM 1660 O O . PRO A 1 206 ? -10.980 2.219 -6.997 1.00 98.25 206 PRO A O 1
ATOM 1663 N N . ILE A 1 207 ? -10.975 2.704 -4.804 1.00 96.31 207 ILE A N 1
ATOM 1664 C CA . ILE A 1 207 ? -12.281 2.116 -4.498 1.00 96.31 207 ILE A CA 1
ATOM 1665 C C . ILE A 1 207 ? -13.139 3.129 -3.740 1.00 96.31 207 ILE A C 1
ATOM 1667 O O . ILE A 1 207 ? -12.631 3.917 -2.936 1.00 96.31 207 ILE A O 1
ATOM 1671 N N . GLN A 1 208 ? -14.440 3.139 -4.026 1.00 85.81 208 GLN A N 1
ATOM 1672 C CA . GLN A 1 208 ? -15.409 4.035 -3.396 1.00 85.81 208 GLN A CA 1
ATOM 1673 C C . GLN A 1 208 ? -16.511 3.230 -2.687 1.00 85.81 208 GLN A C 1
ATOM 1675 O O . GLN A 1 208 ? -16.812 2.124 -3.138 1.00 85.81 208 GLN A O 1
ATOM 1680 N N . PRO A 1 209 ? -17.084 3.770 -1.594 1.00 68.50 209 PRO A N 1
ATOM 1681 C CA . PRO A 1 209 ? -18.319 3.269 -0.988 1.00 68.50 209 PRO A CA 1
ATOM 1682 C C . PRO A 1 209 ? -19.522 3.268 -1.937 1.00 68.50 209 PRO A C 1
ATOM 1684 O O . PRO A 1 209 ? -19.590 4.182 -2.795 1.00 68.50 209 PRO A O 1
#

Solvent-accessible surface area (backbone atoms only — not comparable to full-atom values): 11588 Å² total; per-residue (Å²): 140,81,90,77,76,70,81,75,77,56,55,18,65,55,41,63,74,64,53,67,99,60,79,47,67,69,51,73,68,50,38,50,53,48,22,52,54,47,21,72,49,54,75,46,52,40,31,58,60,57,97,91,42,63,68,81,54,38,37,36,31,32,28,62,39,42,41,62,33,49,18,81,88,55,76,39,84,90,46,98,60,44,88,58,40,57,46,97,56,49,38,76,75,46,45,79,35,89,37,76,91,66,66,43,72,66,57,53,46,46,57,46,21,19,27,22,38,44,57,88,66,37,95,55,28,91,85,36,44,72,59,51,54,59,64,48,54,61,39,42,27,42,39,28,21,48,86,76,41,31,29,30,31,26,21,29,56,34,65,18,45,59,74,90,74,70,29,50,26,27,22,15,58,53,43,29,32,68,46,66,34,37,94,86,34,60,56,48,62,32,40,46,34,37,41,70,53,95,82,71,75,76,72,74,37,79,54,70,108